Protein AF-A0A7S3BHH6-F1 (afdb_monomer)

Radius of gyration: 18.52 Å; Cα contacts (8 Å, |Δi|>4): 241; chains: 1; bounding box: 37×43×49 Å

Solvent-accessible surface area (backbone atoms only — not comparable to full-atom values): 11808 Å² total; per-residue (Å²): 112,75,68,62,52,54,53,49,50,49,47,53,52,52,48,51,52,51,34,73,73,39,96,52,38,70,60,52,42,51,52,53,48,53,50,52,50,53,51,54,49,56,56,36,61,74,67,67,61,82,84,62,60,74,76,51,51,58,54,54,59,48,28,53,54,44,21,52,50,15,60,70,41,70,72,22,36,71,66,75,42,58,40,71,59,13,49,52,46,24,49,50,29,52,51,50,45,52,50,44,48,74,76,67,36,75,87,41,73,66,48,48,50,50,46,49,43,33,50,37,52,19,52,46,27,43,56,25,10,47,59,50,57,31,60,74,68,74,38,67,68,55,41,52,53,50,51,59,50,44,55,51,50,49,27,49,39,33,31,50,41,8,51,50,30,45,71,55,75,82,62,90,46,69,68,56,39,51,50,33,33,48,51,7,50,43,28,34,51,37,15,53,36,40,36,50,19,31,56,38,38,76,74,40,60,54,87,34,69,68,32,47,52,31,23,51,51,38,20,46,49,48,60,60,70,84,77,133

Foldseek 3Di:
DVVVVVVVVVLLVVLVVCLVPDPCNPVSVVVSLVVVLVVVVVVVVVVVVPDCNVVVSVLLSVLLVLLVQLLPDLQLSQAADAQVQLVVQLVVLVVVLVVLCVPPNPPDPLSVLSNLLSNLRSVLSNLNNLLNVVVVVVDPVSNVVSSVVCLPSNLVSLLSNLVSLLPRDDDPDVVSNLVSNVSSVLSNQLSVLSNQLNVCSVVDGCPDPSNNVSSNSNSCSSNDDDDD

Sequence (228 aa):
MLLAYWELLLACCTIFIVVVFSSRPRLVGGVLFAGCAILVHLILLQQKVVGSFGGHFLPGTLIVRVGRVVLQSEEGGLVHIPFAFAVVGATGFGLIIVGELVTAGISHFYNWVHLMMYSVGAALSLSMGMEDVTARTKSRVAAVRVRNLRAVCDPLLLAASGALQWTHVHDQLPMAVMMHTTLGKLLVTLAAVQLLSSLAHERSPANGGACTILRILHASCWVHVPTP

Structure (mmCIF, N/CA/C/O backbone):
data_AF-A0A7S3BHH6-F1
#
_entry.id   AF-A0A7S3BHH6-F1
#
loop_
_atom_site.group_PDB
_atom_site.id
_atom_site.type_symbol
_atom_site.label_atom_id
_atom_site.label_alt_id
_atom_site.label_comp_id
_atom_site.label_asym_id
_atom_site.label_entity_id
_atom_site.label_seq_id
_atom_site.pdbx_PDB_ins_code
_atom_site.Cartn_x
_atom_site.Cartn_y
_atom_site.Cartn_z
_atom_site.occupancy
_atom_site.B_iso_or_equiv
_atom_site.auth_seq_id
_atom_site.auth_comp_id
_atom_site.auth_asym_id
_atom_site.auth_atom_id
_atom_site.pdbx_PDB_model_num
ATOM 1 N N . MET A 1 1 ? 10.526 27.341 -14.265 1.00 42.16 1 MET A N 1
ATOM 2 C CA . MET A 1 1 ? 10.346 26.010 -13.642 1.00 42.16 1 MET A CA 1
ATOM 3 C C . MET A 1 1 ? 10.095 26.116 -12.141 1.00 42.16 1 MET A C 1
ATOM 5 O O . MET A 1 1 ? 8.992 25.790 -11.749 1.00 42.16 1 MET A O 1
ATOM 9 N N . LEU A 1 2 ? 11.016 26.655 -11.328 1.00 28.78 2 LEU A N 1
ATOM 10 C CA . LEU A 1 2 ? 10.858 26.827 -9.863 1.00 28.78 2 LEU A CA 1
ATOM 11 C C . LEU A 1 2 ? 9.542 27.493 -9.392 1.00 28.78 2 LEU A C 1
ATOM 13 O O . LEU A 1 2 ? 8.989 27.068 -8.386 1.00 28.78 2 LEU A O 1
ATOM 17 N N . LEU A 1 3 ? 9.004 28.472 -10.130 1.00 31.14 3 LEU A N 1
ATOM 18 C CA . LEU A 1 3 ? 7.721 29.121 -9.800 1.00 31.14 3 LEU A CA 1
ATOM 19 C C . LEU A 1 3 ? 6.503 28.177 -9.877 1.00 31.14 3 LEU A C 1
ATOM 21 O O . LEU A 1 3 ? 5.648 28.229 -9.003 1.00 31.14 3 LEU A O 1
ATOM 25 N N . ALA A 1 4 ? 6.458 27.261 -10.850 1.00 40.34 4 ALA A N 1
ATOM 26 C CA . ALA A 1 4 ? 5.336 26.327 -11.010 1.00 40.34 4 ALA A CA 1
ATOM 27 C C . ALA A 1 4 ? 5.281 25.272 -9.886 1.00 40.34 4 ALA A C 1
ATOM 29 O O . ALA A 1 4 ? 4.213 24.773 -9.541 1.00 40.34 4 ALA A O 1
ATOM 30 N N . TYR A 1 5 ? 6.431 24.952 -9.284 1.00 40.84 5 TYR A N 1
ATOM 31 C CA . TYR A 1 5 ? 6.524 23.988 -8.186 1.00 40.84 5 TYR A CA 1
ATOM 32 C C . TYR A 1 5 ? 6.046 24.570 -6.856 1.00 40.84 5 TYR A C 1
ATOM 34 O O . TYR A 1 5 ? 5.376 23.877 -6.094 1.00 40.84 5 TYR A O 1
ATOM 42 N N . TRP A 1 6 ? 6.326 25.851 -6.597 1.00 35.34 6 TRP A N 1
ATOM 43 C CA . TRP A 1 6 ? 5.801 26.542 -5.418 1.00 35.34 6 TRP A CA 1
ATOM 44 C C . TRP A 1 6 ? 4.288 26.712 -5.480 1.00 35.34 6 TRP A C 1
ATOM 46 O O . TRP A 1 6 ? 3.625 26.540 -4.463 1.00 35.34 6 TRP A O 1
ATOM 56 N N . GLU A 1 7 ? 3.734 26.967 -6.664 1.00 38.97 7 GLU A N 1
ATOM 57 C CA . GLU A 1 7 ? 2.287 27.041 -6.873 1.00 38.97 7 GLU A CA 1
ATOM 58 C C . GLU A 1 7 ? 1.604 25.679 -6.702 1.00 38.97 7 GLU A C 1
ATOM 60 O O . GLU A 1 7 ? 0.545 25.606 -6.081 1.00 38.97 7 GLU A O 1
ATOM 65 N N . LEU A 1 8 ? 2.228 24.588 -7.168 1.00 45.31 8 LEU A N 1
ATOM 66 C CA . LEU A 1 8 ? 1.715 23.231 -6.966 1.00 45.31 8 LEU A CA 1
ATOM 67 C C . LEU A 1 8 ? 1.781 22.812 -5.490 1.00 45.31 8 LEU A C 1
ATOM 69 O O . LEU A 1 8 ? 0.822 22.249 -4.971 1.00 45.31 8 LEU A O 1
ATOM 73 N N . LEU A 1 9 ? 2.876 23.132 -4.795 1.00 41.34 9 LEU A N 1
ATOM 74 C CA . LEU A 1 9 ? 3.027 22.868 -3.365 1.00 41.34 9 LEU A CA 1
ATOM 75 C C . LEU A 1 9 ? 2.031 23.694 -2.537 1.00 41.34 9 LEU A C 1
ATOM 77 O O . LEU A 1 9 ? 1.383 23.143 -1.649 1.00 41.34 9 LEU A O 1
ATOM 81 N N . LEU A 1 10 ? 1.850 24.985 -2.851 1.00 41.81 10 LEU A N 1
ATOM 82 C CA . LEU A 1 10 ? 0.815 25.816 -2.230 1.00 41.81 10 LEU A CA 1
ATOM 83 C C . LEU A 1 10 ? -0.573 25.240 -2.499 1.00 41.81 10 LEU A C 1
ATOM 85 O O . LEU A 1 10 ? -1.344 25.097 -1.559 1.00 41.81 10 LEU A O 1
ATOM 89 N N . ALA A 1 11 ? -0.875 24.846 -3.738 1.00 45.78 11 ALA A N 1
ATOM 90 C CA . ALA A 1 11 ? -2.148 24.229 -4.083 1.00 45.78 11 ALA A CA 1
ATOM 91 C C . ALA A 1 11 ? -2.373 22.932 -3.293 1.00 45.78 11 ALA A C 1
ATOM 93 O O . ALA A 1 11 ? -3.426 22.775 -2.685 1.00 45.78 11 ALA A O 1
ATOM 94 N N . CYS A 1 12 ? -1.386 22.037 -3.206 1.00 46.47 12 CYS A N 1
ATOM 95 C CA . CYS A 1 12 ? -1.472 20.809 -2.413 1.00 46.47 12 CYS A CA 1
ATOM 96 C C . CYS A 1 12 ? -1.672 21.091 -0.914 1.00 46.47 12 CYS A C 1
ATOM 98 O O . CYS A 1 12 ? -2.522 20.459 -0.288 1.00 46.47 12 CYS A O 1
ATOM 100 N N . CYS A 1 13 ? -0.960 22.068 -0.347 1.00 43.19 13 CYS A N 1
ATOM 101 C CA . CYS A 1 13 ? -1.116 22.489 1.048 1.00 43.19 13 CYS A CA 1
ATOM 102 C C . CYS A 1 13 ? -2.491 23.121 1.312 1.00 43.19 13 CYS A C 1
ATOM 104 O O . CYS A 1 13 ? -3.147 22.791 2.300 1.00 43.19 13 CYS A O 1
ATOM 106 N N . THR A 1 14 ? -2.975 23.982 0.416 1.00 42.28 14 THR A N 1
ATOM 107 C CA . THR A 1 14 ? -4.308 24.589 0.501 1.00 42.28 14 THR A CA 1
ATOM 108 C C . THR A 1 14 ? -5.397 23.531 0.353 1.00 42.28 14 THR A C 1
ATOM 110 O O . THR A 1 14 ? -6.362 23.548 1.109 1.00 42.28 14 THR A O 1
ATOM 113 N N . ILE A 1 15 ? -5.225 22.559 -0.545 1.00 50.16 15 ILE A N 1
ATOM 114 C CA . ILE A 1 15 ? -6.149 21.434 -0.726 1.00 50.16 15 ILE A CA 1
ATOM 115 C C . ILE A 1 15 ? -6.180 20.547 0.511 1.00 50.16 15 ILE A C 1
ATOM 117 O O . ILE A 1 15 ? -7.259 20.183 0.970 1.00 50.16 15 ILE A O 1
ATOM 121 N N . PHE A 1 16 ? -5.019 20.240 1.084 1.00 46.31 16 PHE A N 1
ATOM 122 C CA . PHE A 1 16 ? -4.905 19.471 2.315 1.00 46.31 16 PHE A CA 1
ATOM 123 C C . PHE A 1 16 ? -5.633 20.164 3.475 1.00 46.31 16 PHE A C 1
ATOM 125 O O . PHE A 1 16 ? -6.494 19.553 4.103 1.00 46.31 16 PHE A O 1
ATOM 132 N N . ILE A 1 17 ? -5.387 21.460 3.696 1.00 44.16 17 ILE A N 1
ATOM 133 C CA . ILE A 1 17 ? -6.073 22.265 4.720 1.00 44.16 17 ILE A CA 1
ATOM 134 C C . ILE A 1 17 ? -7.588 22.288 4.458 1.00 44.16 17 ILE A C 1
ATOM 136 O O . ILE A 1 17 ? -8.389 21.988 5.340 1.00 44.16 17 ILE A O 1
ATOM 140 N N . VAL A 1 18 ? -8.010 22.573 3.229 1.00 46.97 18 VAL A N 1
ATOM 141 C CA . VAL A 1 18 ? -9.428 22.695 2.872 1.00 46.97 18 VAL A CA 1
ATOM 142 C C . VAL A 1 18 ? -10.164 21.348 2.959 1.00 46.97 18 VAL A C 1
ATOM 144 O O . VAL A 1 18 ? -11.320 21.315 3.371 1.00 46.97 18 VAL A O 1
ATOM 147 N N . VAL A 1 19 ? -9.519 20.218 2.657 1.00 49.28 19 VAL A N 1
ATOM 148 C CA . VAL A 1 19 ? -10.102 18.871 2.821 1.00 49.28 19 VAL A CA 1
ATOM 149 C C . VAL A 1 19 ? -10.176 18.458 4.292 1.00 49.28 19 VAL A C 1
ATOM 151 O O . VAL A 1 19 ? -11.176 17.862 4.694 1.00 49.28 19 VAL A O 1
ATOM 154 N N . VAL A 1 20 ? -9.158 18.787 5.091 1.00 45.12 20 VAL A N 1
ATOM 155 C CA . VAL A 1 20 ? -9.093 18.460 6.525 1.00 45.12 20 VAL A CA 1
ATOM 156 C C . VAL A 1 20 ? -10.104 19.274 7.339 1.00 45.12 20 VAL A C 1
ATOM 158 O O . VAL A 1 20 ? -10.729 18.724 8.242 1.00 45.12 20 VAL A O 1
ATOM 161 N N . PHE A 1 21 ? -10.324 20.548 6.997 1.00 46.44 21 PHE A N 1
ATOM 162 C CA . PHE A 1 21 ? -11.202 21.454 7.754 1.00 46.44 21 PHE A CA 1
ATOM 163 C C . PHE A 1 21 ? -12.598 21.664 7.135 1.00 46.44 21 PHE A C 1
ATOM 165 O O . PHE A 1 21 ? -13.411 22.410 7.680 1.00 46.44 21 PHE A O 1
ATOM 172 N N . SER A 1 22 ? -12.924 21.011 6.015 1.00 45.34 22 SER A N 1
ATOM 173 C CA . SER A 1 22 ? -14.253 21.119 5.395 1.00 45.34 22 SER A CA 1
ATOM 174 C C . SER A 1 22 ? -15.314 20.297 6.131 1.00 45.34 22 SER A C 1
ATOM 176 O O . SER A 1 22 ? -15.135 19.112 6.406 1.00 45.34 22 SER A O 1
ATOM 178 N N . SER A 1 23 ? -16.492 20.895 6.327 1.00 41.59 23 SER A N 1
ATOM 179 C CA . SER A 1 23 ? -17.715 20.220 6.791 1.00 41.59 23 SER A CA 1
ATOM 180 C C . SER A 1 23 ? -18.342 19.289 5.739 1.00 41.59 23 SER A C 1
ATOM 182 O O . SER A 1 23 ? -19.206 18.4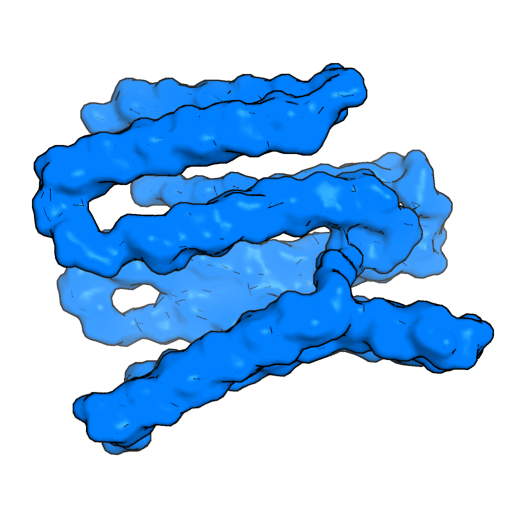71 6.056 1.00 41.59 23 SER A O 1
ATOM 184 N N . ARG A 1 24 ? -17.897 19.372 4.474 1.00 44.50 24 ARG A N 1
ATOM 185 C CA . ARG A 1 24 ? -18.305 18.503 3.353 1.00 44.50 24 ARG A CA 1
ATOM 186 C C . ARG A 1 24 ? -17.078 17.930 2.627 1.00 44.50 24 ARG A C 1
ATOM 188 O O . ARG A 1 24 ? -16.915 18.123 1.417 1.00 44.50 24 ARG A O 1
ATOM 195 N N . PRO A 1 25 ? -16.248 17.138 3.326 1.00 44.88 25 PRO A N 1
ATOM 196 C CA . PRO A 1 25 ? -14.924 16.729 2.850 1.00 44.88 25 PRO A CA 1
ATOM 197 C C . PRO A 1 25 ? -14.973 15.840 1.597 1.00 44.88 25 PRO A C 1
ATOM 199 O O . PRO A 1 25 ? -14.003 15.753 0.854 1.00 44.88 25 PRO A O 1
ATOM 202 N N . ARG A 1 26 ? -16.111 15.181 1.324 1.00 46.16 26 ARG A N 1
ATOM 203 C CA . ARG A 1 26 ? -16.307 14.352 0.118 1.00 46.16 26 ARG A CA 1
ATOM 204 C C . ARG A 1 26 ? -16.434 15.186 -1.161 1.00 46.16 26 ARG A C 1
ATOM 206 O O . ARG A 1 26 ? -15.892 14.800 -2.188 1.00 46.16 26 ARG A O 1
ATOM 213 N N . LEU A 1 27 ? -17.153 16.305 -1.090 1.00 42.22 27 LEU A N 1
ATOM 214 C CA . LEU A 1 27 ? -17.458 17.147 -2.248 1.00 42.22 27 LEU A CA 1
ATOM 215 C C . LEU A 1 27 ? -16.271 18.060 -2.564 1.00 42.22 27 LEU A C 1
ATOM 217 O O . LEU A 1 27 ? -15.834 18.151 -3.702 1.00 42.22 27 LEU A O 1
ATOM 221 N N . VAL A 1 28 ? -15.682 18.633 -1.516 1.00 44.91 28 VAL A N 1
ATOM 222 C CA . VAL A 1 28 ? -14.481 19.468 -1.595 1.00 44.91 28 VAL A CA 1
ATOM 223 C C . VAL A 1 28 ? -13.261 18.662 -2.045 1.00 44.91 28 VAL A C 1
ATOM 225 O O . VAL A 1 28 ? -12.562 19.079 -2.964 1.00 44.91 28 VAL A O 1
ATOM 228 N N . GLY A 1 29 ? -13.061 17.462 -1.487 1.00 45.06 29 GLY A N 1
ATOM 229 C CA . GLY A 1 29 ? -12.018 16.545 -1.945 1.00 45.06 29 GLY A CA 1
ATOM 230 C C . GLY A 1 29 ? -12.188 16.152 -3.410 1.00 45.06 29 GLY A C 1
ATOM 231 O O . GLY A 1 29 ? -11.205 16.150 -4.133 1.00 45.06 29 GLY A O 1
ATOM 232 N N . GLY A 1 30 ? -13.420 15.896 -3.871 1.00 40.81 30 GLY A N 1
ATOM 233 C CA . GLY A 1 30 ? -13.712 15.563 -5.271 1.00 40.81 30 GLY A CA 1
ATOM 234 C C . GLY A 1 30 ? -13.498 16.716 -6.262 1.00 40.81 30 GLY A C 1
ATOM 235 O O . GLY A 1 30 ? -13.012 16.487 -7.366 1.00 40.81 30 GLY A O 1
ATOM 236 N N . VAL A 1 31 ? -13.815 17.954 -5.873 1.00 45.97 31 VAL A N 1
ATOM 237 C CA . VAL A 1 31 ? -13.6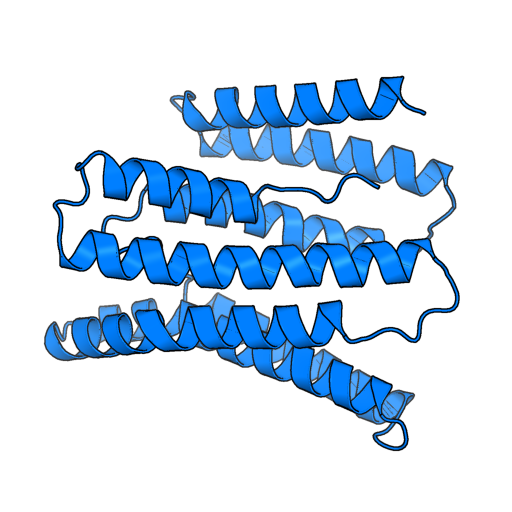32 19.146 -6.722 1.00 45.97 31 VAL A CA 1
ATOM 238 C C . VAL A 1 31 ? -12.154 19.514 -6.854 1.00 45.97 31 VAL A C 1
ATOM 240 O O . VAL A 1 31 ? -11.671 19.742 -7.960 1.00 45.97 31 VAL A O 1
ATOM 243 N N . LEU A 1 32 ? -11.416 19.513 -5.743 1.00 47.78 32 LEU A N 1
ATOM 244 C CA . LEU A 1 32 ? -9.977 19.793 -5.745 1.00 47.78 32 LEU A CA 1
ATOM 245 C C . LEU A 1 32 ? -9.194 18.698 -6.480 1.00 47.78 32 LEU A C 1
ATOM 247 O O . LEU A 1 32 ? -8.257 18.978 -7.221 1.00 47.78 32 LEU A O 1
ATOM 251 N N . PHE A 1 33 ? -9.658 17.458 -6.351 1.00 49.84 33 PHE A N 1
ATOM 252 C CA . PHE A 1 33 ? -9.195 16.303 -7.103 1.00 49.84 33 PHE A CA 1
ATOM 253 C C . PHE A 1 33 ? -9.368 16.453 -8.625 1.00 49.84 33 PHE A C 1
ATOM 255 O O . PHE A 1 33 ? -8.411 16.250 -9.374 1.00 49.84 33 PHE A O 1
ATOM 262 N N . ALA A 1 34 ? -10.559 16.846 -9.089 1.00 44.62 34 ALA A N 1
ATOM 263 C CA . ALA A 1 34 ? -10.802 17.096 -10.508 1.00 44.62 34 ALA A CA 1
ATOM 264 C C . ALA A 1 34 ? -9.938 18.259 -11.028 1.00 44.62 34 ALA A C 1
ATOM 266 O O . ALA A 1 34 ? -9.355 18.159 -12.106 1.00 44.62 34 ALA A O 1
ATOM 267 N N . GLY A 1 35 ? -9.788 19.324 -10.233 1.00 47.44 35 GLY A N 1
ATOM 268 C CA . GLY A 1 35 ? -8.958 20.481 -10.571 1.00 47.44 35 GLY A CA 1
ATOM 269 C C . GLY A 1 35 ? -7.472 20.145 -10.732 1.00 47.44 35 GLY A C 1
ATOM 270 O O . GLY A 1 35 ? -6.882 20.469 -11.761 1.00 47.44 35 GLY A O 1
ATOM 271 N N . CYS A 1 36 ? -6.868 19.447 -9.763 1.00 51.28 36 CYS A N 1
ATOM 272 C CA . CYS A 1 36 ? -5.457 19.047 -9.838 1.00 51.28 36 CYS A CA 1
ATOM 273 C C . CYS A 1 36 ? -5.179 18.112 -11.012 1.00 51.28 36 CYS A C 1
ATOM 275 O O . CYS A 1 36 ? -4.162 18.247 -11.683 1.00 51.28 36 CYS A O 1
ATOM 277 N N . ALA A 1 37 ? -6.083 17.183 -11.295 1.00 45.88 37 ALA A N 1
ATOM 278 C CA . ALA A 1 37 ? -5.907 16.275 -12.4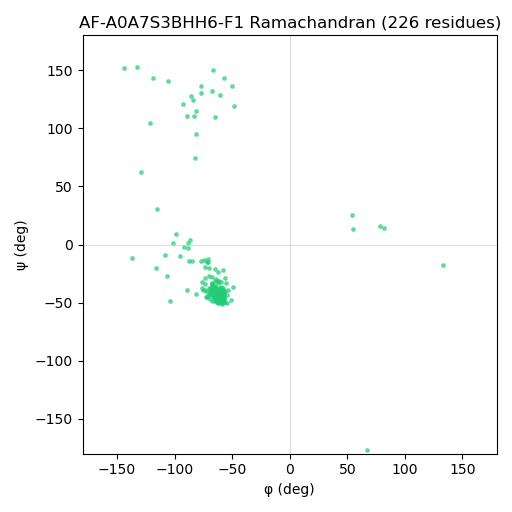12 1.00 45.88 37 ALA A CA 1
ATOM 279 C C . ALA A 1 37 ? -5.999 16.960 -13.768 1.00 45.88 37 ALA A C 1
ATOM 281 O O . ALA A 1 37 ? -5.195 16.668 -14.645 1.00 45.88 37 ALA A O 1
ATOM 282 N N . ILE A 1 38 ? -6.924 17.905 -13.932 1.00 49.78 38 ILE A N 1
ATOM 283 C CA . ILE A 1 38 ? -6.982 18.732 -15.138 1.00 49.78 38 ILE A CA 1
ATOM 284 C C . ILE A 1 38 ? -5.674 19.522 -15.285 1.00 49.78 38 ILE A C 1
ATOM 286 O O . ILE A 1 38 ? -5.095 19.543 -16.367 1.00 49.78 38 ILE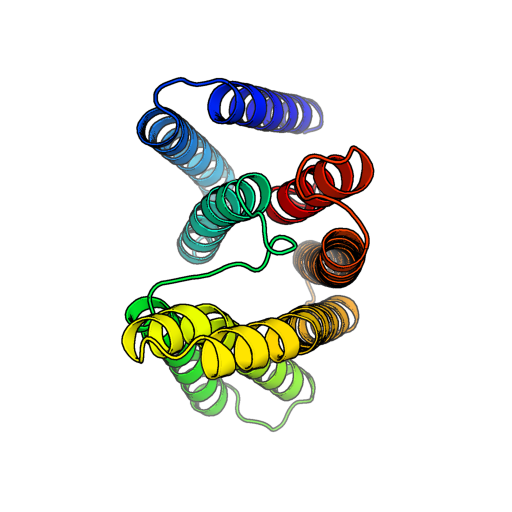 A O 1
ATOM 290 N N . LEU A 1 39 ? -5.148 20.095 -14.199 1.00 50.31 39 LEU A N 1
ATOM 291 C CA . LEU A 1 39 ? -3.904 20.868 -14.228 1.00 50.31 39 LEU A CA 1
ATOM 292 C C . LEU A 1 39 ? -2.681 20.018 -14.623 1.00 50.31 39 LEU A C 1
ATOM 294 O O . LEU A 1 39 ? -1.929 20.399 -15.517 1.00 50.31 39 LEU A O 1
ATOM 298 N N . VAL A 1 40 ? -2.500 18.842 -14.013 1.00 50.84 40 VAL A N 1
ATOM 299 C CA . VAL A 1 40 ? -1.388 17.932 -14.348 1.00 50.84 40 VAL A CA 1
ATOM 300 C C . VAL A 1 40 ? -1.557 17.362 -15.767 1.00 50.84 40 VAL A C 1
ATOM 302 O O . VAL A 1 40 ? -0.565 17.197 -16.475 1.00 50.84 40 VAL A O 1
ATOM 305 N N . HIS A 1 41 ? -2.795 17.132 -16.229 1.00 46.53 41 HIS A N 1
ATOM 306 C CA . HIS A 1 41 ? -3.081 16.715 -17.610 1.00 46.53 41 HIS A CA 1
ATOM 307 C C . HIS A 1 41 ? -2.617 17.761 -18.619 1.00 46.53 41 HIS A C 1
ATOM 309 O O . HIS A 1 41 ? -1.965 17.430 -19.607 1.00 46.53 41 HIS A O 1
ATOM 315 N N . LEU A 1 42 ? -2.908 19.031 -18.339 1.00 50.59 42 LEU A N 1
ATOM 316 C CA . LEU A 1 42 ? -2.517 20.152 -19.187 1.00 50.59 42 LEU A CA 1
ATOM 317 C C . LEU A 1 42 ? -0.990 20.331 -19.232 1.00 50.59 42 LEU A C 1
ATOM 319 O O . LEU A 1 42 ? -0.441 20.555 -20.309 1.00 50.59 42 LEU A O 1
ATOM 323 N N . ILE A 1 43 ? -0.295 20.153 -18.102 1.00 54.47 43 ILE A N 1
ATOM 324 C CA . ILE A 1 43 ? 1.177 20.225 -18.029 1.00 54.47 43 ILE A CA 1
ATOM 325 C C . ILE A 1 43 ? 1.834 19.074 -18.810 1.00 54.47 43 ILE A C 1
ATOM 327 O O . ILE A 1 43 ? 2.794 19.292 -19.550 1.00 54.47 43 ILE A O 1
ATOM 331 N N . LEU A 1 44 ? 1.316 17.848 -18.699 1.00 47.19 44 LEU A N 1
ATOM 332 C CA . LEU A 1 44 ? 1.898 16.677 -19.369 1.00 47.19 44 LEU A CA 1
ATOM 333 C C . LEU A 1 44 ? 1.585 16.624 -20.872 1.00 47.19 44 LEU A C 1
ATOM 335 O O . LEU A 1 44 ? 2.441 16.206 -21.657 1.00 47.19 44 LEU A O 1
ATOM 339 N N . LEU A 1 45 ? 0.418 17.128 -21.294 1.00 52.28 45 LEU A N 1
ATOM 340 C CA . LEU A 1 45 ? 0.119 17.380 -22.707 1.00 52.28 45 LEU A CA 1
ATOM 341 C C . LEU A 1 45 ? 1.109 18.381 -23.320 1.00 52.28 45 LEU A C 1
ATOM 343 O O . LEU A 1 45 ? 1.592 18.154 -24.430 1.00 52.28 45 LEU A O 1
ATOM 347 N N . GLN A 1 46 ? 1.474 19.443 -22.590 1.00 52.62 46 GLN A N 1
ATOM 348 C CA . GLN A 1 46 ? 2.506 20.389 -23.033 1.00 52.62 46 GLN A CA 1
ATOM 349 C C . GLN A 1 46 ? 3.897 19.745 -23.155 1.00 52.62 46 GLN A C 1
ATOM 351 O O . GLN A 1 46 ? 4.679 20.152 -24.012 1.00 52.62 46 GLN A O 1
ATOM 356 N N . GLN A 1 47 ? 4.200 18.717 -22.358 1.00 53.69 47 GLN A N 1
ATOM 357 C CA . GLN A 1 47 ? 5.481 17.999 -22.400 1.00 53.69 47 GLN A CA 1
ATOM 358 C C . GLN A 1 47 ? 5.532 16.847 -23.424 1.00 53.69 47 GLN A C 1
ATOM 360 O O . GLN A 1 47 ? 6.548 16.160 -23.504 1.00 53.69 47 GLN A O 1
ATOM 365 N N . LYS A 1 48 ? 4.477 16.631 -24.230 1.00 51.62 48 LYS A N 1
ATOM 366 C CA . LYS A 1 48 ? 4.366 15.523 -25.209 1.00 51.62 48 LYS A CA 1
ATOM 367 C C . LYS A 1 48 ? 4.580 14.124 -24.607 1.00 51.62 48 LYS A C 1
ATOM 369 O O . LYS A 1 48 ? 4.917 13.185 -25.326 1.00 51.62 48 LYS A O 1
ATOM 374 N N . VAL A 1 49 ? 4.335 13.953 -23.308 1.00 49.44 49 VAL A N 1
ATOM 375 C CA . VAL A 1 49 ? 4.338 12.637 -22.654 1.00 49.44 49 VAL A CA 1
ATOM 376 C C . VAL A 1 49 ? 2.973 11.989 -22.908 1.00 49.44 49 VAL A C 1
ATOM 378 O O . VAL A 1 49 ? 2.079 11.989 -22.064 1.00 49.44 49 VAL A O 1
ATOM 381 N N . VAL A 1 50 ? 2.763 11.517 -24.138 1.00 39.25 50 VAL A N 1
ATOM 382 C CA . VAL A 1 50 ? 1.504 10.896 -24.567 1.00 39.25 50 VAL A CA 1
ATOM 383 C C . VAL A 1 50 ? 1.515 9.427 -24.138 1.00 39.25 50 VAL A C 1
ATOM 385 O O . VAL A 1 50 ? 2.284 8.638 -24.672 1.00 39.25 50 VAL A O 1
ATOM 388 N N . GLY A 1 51 ? 0.668 9.060 -23.170 1.00 42.53 51 GLY A N 1
ATOM 389 C CA . GLY A 1 51 ? 0.390 7.653 -22.833 1.00 42.53 51 GLY A CA 1
ATOM 390 C C . GLY A 1 51 ? 0.418 7.273 -21.347 1.00 42.53 51 GLY A C 1
ATOM 391 O O . GLY A 1 51 ? -0.172 6.261 -20.989 1.00 42.53 51 GLY A O 1
ATOM 392 N N . SER A 1 52 ? 1.017 8.072 -20.457 1.00 39.97 52 SER A N 1
ATOM 393 C CA . SER A 1 52 ? 1.171 7.701 -19.031 1.00 39.97 52 SER A CA 1
ATOM 394 C C . SER A 1 52 ? 0.081 8.247 -18.092 1.00 39.97 52 SER A C 1
ATOM 396 O O . SER A 1 52 ? -0.017 7.837 -16.937 1.00 39.97 52 SER A O 1
ATOM 398 N N . PHE A 1 53 ? -0.777 9.156 -18.572 1.00 35.00 53 PHE A N 1
ATOM 399 C CA . PHE A 1 53 ? -1.603 10.008 -17.708 1.00 35.00 53 PHE A CA 1
ATOM 400 C C . PHE A 1 53 ? -2.719 9.283 -16.935 1.00 35.00 53 PHE A C 1
ATOM 402 O O . PHE A 1 53 ? -2.879 9.476 -15.727 1.00 35.00 53 PHE A O 1
ATOM 409 N N . GLY A 1 54 ? -3.489 8.423 -17.611 1.00 28.25 54 GLY A N 1
ATOM 410 C CA . GLY A 1 54 ? -4.588 7.684 -16.973 1.00 28.25 54 GLY A CA 1
ATOM 411 C C . GLY A 1 54 ? -4.103 6.767 -15.844 1.00 28.25 54 GLY A C 1
ATOM 412 O O . GLY A 1 54 ? -4.786 6.615 -14.830 1.00 28.25 54 GLY A O 1
ATOM 413 N N . GLY A 1 55 ? -2.880 6.244 -15.981 1.00 31.75 55 GLY A N 1
ATOM 414 C CA . GLY A 1 55 ? -2.225 5.406 -14.981 1.00 31.75 55 GLY A CA 1
ATOM 415 C C . GLY A 1 55 ? -1.755 6.157 -13.735 1.00 31.75 55 GLY A C 1
ATOM 416 O O . GLY A 1 55 ? -1.455 5.511 -12.741 1.00 31.75 55 GLY A O 1
ATOM 417 N N . HIS A 1 56 ? -1.688 7.493 -13.749 1.00 35.62 56 HIS A N 1
ATOM 418 C CA . HIS A 1 56 ? -1.221 8.309 -12.612 1.00 35.62 56 HIS A CA 1
ATOM 419 C C . HIS A 1 56 ? -2.369 9.041 -11.903 1.00 35.62 56 HIS A C 1
ATOM 421 O O . HIS A 1 56 ? -2.312 9.272 -10.693 1.00 35.62 56 HIS A O 1
ATOM 427 N N . PHE A 1 57 ? -3.455 9.326 -12.628 1.00 32.03 57 PHE A N 1
ATOM 428 C CA . PHE A 1 57 ? -4.681 9.889 -12.066 1.00 32.03 57 PHE A CA 1
ATOM 429 C C . PHE A 1 57 ? -5.334 8.930 -11.063 1.00 32.03 57 PHE A C 1
ATOM 431 O O . PHE A 1 57 ? -5.605 9.334 -9.934 1.00 32.03 57 PHE A O 1
ATOM 438 N N . LEU A 1 58 ? -5.521 7.654 -11.433 1.00 35.94 58 LEU A N 1
ATOM 439 C CA . LEU A 1 58 ? -6.187 6.653 -10.588 1.00 35.94 58 LEU A CA 1
ATOM 440 C C . LEU A 1 58 ? -5.486 6.443 -9.222 1.00 35.94 58 LEU A C 1
ATOM 442 O O . LEU A 1 58 ? -6.170 6.490 -8.193 1.00 35.94 58 LEU A O 1
ATOM 446 N N . PRO A 1 59 ? -4.146 6.289 -9.170 1.00 40.03 59 PRO A N 1
ATOM 447 C CA . PRO A 1 59 ? -3.402 6.208 -7.915 1.00 40.03 59 PRO A CA 1
ATOM 448 C C . PRO A 1 59 ? -3.536 7.465 -7.054 1.00 40.03 59 PRO A C 1
ATOM 450 O O . PRO A 1 59 ? -3.777 7.340 -5.859 1.00 40.03 59 PRO A O 1
ATOM 453 N N . GLY A 1 60 ? -3.479 8.667 -7.643 1.00 34.28 60 GLY A N 1
ATOM 454 C CA . GLY A 1 60 ? -3.634 9.928 -6.905 1.00 34.28 60 GLY A CA 1
ATOM 455 C C . GLY A 1 60 ? -4.992 10.062 -6.199 1.00 34.28 60 GLY A C 1
ATOM 456 O O . GLY A 1 60 ? -5.058 10.509 -5.053 1.00 34.28 60 GLY A O 1
ATOM 457 N N . THR A 1 61 ? -6.083 9.605 -6.834 1.00 33.44 61 THR A N 1
ATOM 458 C CA . THR A 1 61 ? -7.427 9.584 -6.210 1.00 33.44 61 THR A CA 1
ATOM 459 C C . THR A 1 61 ? -7.478 8.654 -4.997 1.00 33.44 61 THR A C 1
ATOM 461 O O . THR A 1 61 ? -8.098 8.962 -3.972 1.00 33.44 61 THR A O 1
ATOM 464 N N . LEU A 1 62 ? -6.830 7.495 -5.138 1.00 47.09 62 LEU A N 1
ATOM 465 C CA . LEU A 1 62 ? -6.837 6.437 -4.143 1.00 47.09 62 LEU A CA 1
ATOM 466 C C . LEU A 1 62 ? -5.998 6.883 -2.950 1.00 47.09 62 LEU A C 1
ATOM 468 O O . LEU A 1 62 ? -6.484 6.846 -1.828 1.00 47.09 62 LEU A O 1
ATOM 472 N N . ILE A 1 63 ? -4.826 7.454 -3.206 1.00 52.66 63 ILE A N 1
ATOM 473 C CA . ILE A 1 63 ? -3.910 8.043 -2.230 1.00 52.66 63 ILE A CA 1
ATOM 474 C C . ILE A 1 63 ? -4.599 9.057 -1.296 1.00 52.66 63 ILE A C 1
ATOM 476 O O . ILE A 1 63 ? -4.468 8.959 -0.076 1.00 52.66 63 ILE A O 1
ATOM 480 N N . VAL A 1 64 ? -5.386 10.002 -1.826 1.00 48.00 64 VAL A N 1
ATOM 481 C CA . VAL A 1 64 ? -6.065 11.021 -0.998 1.00 48.00 64 VAL A CA 1
ATOM 482 C C . VAL A 1 64 ? -7.184 10.408 -0.151 1.00 48.00 64 VAL A C 1
ATOM 484 O O . VAL A 1 64 ? -7.361 10.765 1.019 1.00 48.00 64 VAL A O 1
ATOM 487 N N . ARG A 1 65 ? -7.940 9.449 -0.706 1.00 58.53 65 ARG A N 1
ATOM 488 C CA . ARG A 1 65 ? -8.940 8.693 0.070 1.00 58.53 65 ARG A CA 1
ATOM 489 C C . ARG A 1 65 ? -8.286 7.873 1.173 1.00 58.53 65 ARG A C 1
ATOM 491 O O . ARG A 1 65 ? -8.813 7.835 2.282 1.00 58.53 65 ARG A O 1
ATOM 498 N N . VAL A 1 66 ? -7.145 7.266 0.878 1.00 62.38 66 VAL A N 1
ATOM 499 C CA . VAL A 1 66 ? -6.371 6.475 1.826 1.00 62.38 66 VAL A CA 1
ATOM 500 C C . VAL A 1 66 ? -5.841 7.356 2.958 1.00 62.38 66 VAL A C 1
ATOM 502 O O . VAL A 1 66 ? -6.067 7.027 4.118 1.00 62.38 66 VAL A O 1
ATOM 505 N N . GLY A 1 67 ? -5.275 8.529 2.658 1.00 59.72 67 GLY A N 1
ATOM 506 C CA . GLY A 1 67 ? -4.836 9.485 3.681 1.00 59.72 67 GLY A CA 1
ATOM 507 C C . GLY A 1 67 ? -5.960 9.887 4.643 1.00 59.72 67 GLY A C 1
ATOM 508 O O . GLY A 1 67 ? -5.765 9.923 5.856 1.00 59.72 67 GLY A O 1
ATOM 509 N N . ARG A 1 68 ? -7.183 10.092 4.139 1.00 66.25 68 ARG A N 1
ATOM 510 C CA . ARG A 1 68 ? -8.349 10.335 5.001 1.00 66.25 68 ARG A CA 1
ATOM 511 C C . ARG A 1 68 ? -8.713 9.124 5.865 1.00 66.25 68 ARG A C 1
ATOM 513 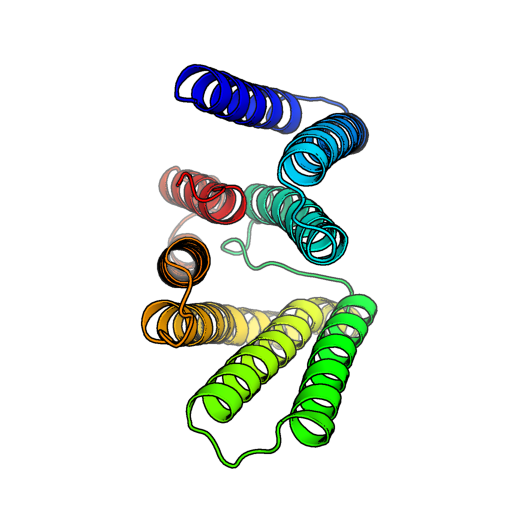O O . ARG A 1 68 ? -9.008 9.307 7.043 1.00 66.25 68 ARG A O 1
ATOM 520 N N . VAL A 1 69 ? -8.731 7.917 5.297 1.00 70.69 69 VAL A N 1
ATOM 521 C CA . VAL A 1 69 ? -9.015 6.680 6.051 1.00 70.69 69 VAL A CA 1
ATOM 522 C C . VAL A 1 69 ? -8.013 6.512 7.193 1.00 70.69 69 VAL A C 1
ATOM 524 O O . VAL A 1 69 ? -8.412 6.229 8.319 1.00 70.69 69 VAL A O 1
ATOM 527 N N . VAL A 1 70 ? -6.734 6.780 6.931 1.00 74.88 70 VAL A N 1
ATOM 528 C CA . VAL A 1 70 ? -5.657 6.748 7.927 1.00 74.88 70 VAL A CA 1
ATOM 529 C C . VAL A 1 70 ? -5.895 7.759 9.053 1.00 74.88 70 VAL A C 1
ATOM 531 O O . VAL A 1 70 ? -5.816 7.393 10.224 1.00 74.88 70 VAL A O 1
ATOM 534 N N . LEU A 1 71 ? -6.238 9.012 8.724 1.00 75.56 71 LEU A N 1
ATOM 535 C CA . LEU A 1 71 ? -6.502 10.062 9.723 1.00 75.56 71 LEU A CA 1
ATOM 536 C C . LEU A 1 71 ? -7.686 9.733 10.639 1.00 75.56 71 LEU A C 1
ATOM 538 O O . LEU A 1 71 ? -7.687 10.123 11.804 1.00 75.56 71 LEU A O 1
ATOM 542 N N . GLN A 1 72 ? -8.691 9.031 10.114 1.00 76.88 72 GLN A N 1
ATOM 543 C CA . GLN A 1 72 ? -9.904 8.658 10.848 1.00 76.88 72 GLN A CA 1
ATOM 544 C C . GLN A 1 72 ? -9.799 7.283 11.524 1.00 76.88 72 GLN A C 1
ATOM 546 O O . GLN A 1 72 ? -10.733 6.867 12.202 1.00 76.88 72 GLN A O 1
ATOM 551 N N . SER A 1 73 ? -8.683 6.572 11.346 1.00 73.56 73 SER A N 1
ATOM 552 C CA . SER A 1 73 ? -8.505 5.230 11.889 1.00 73.56 73 SER A CA 1
ATOM 553 C C . SER A 1 73 ? -8.206 5.272 13.387 1.00 73.56 73 SER A C 1
ATOM 555 O O . SER A 1 73 ? -7.296 5.964 13.852 1.00 73.56 73 SER A O 1
ATOM 557 N N . GLU A 1 74 ? -8.941 4.471 14.152 1.00 76.00 74 GLU A N 1
ATOM 558 C CA . GLU A 1 74 ? -8.622 4.159 15.550 1.00 76.00 74 GLU A CA 1
ATOM 559 C C . GLU A 1 74 ? -7.689 2.941 15.666 1.00 76.00 74 GLU A C 1
ATOM 561 O O . GLU A 1 74 ? -7.227 2.599 16.753 1.00 76.00 74 GLU A O 1
ATOM 566 N N . GLU A 1 75 ? -7.347 2.315 14.538 1.00 71.75 75 GLU A N 1
ATOM 567 C CA . GLU A 1 75 ? -6.743 0.984 14.472 1.00 71.75 75 GLU A CA 1
ATOM 568 C C . GLU A 1 75 ? -5.312 0.971 13.909 1.00 71.75 75 GLU A C 1
ATOM 570 O O . GLU A 1 75 ? -4.886 -0.007 13.303 1.00 71.75 75 GLU A O 1
ATOM 575 N N . GLY A 1 76 ? -4.545 2.046 14.109 1.00 70.62 76 GLY A N 1
ATOM 576 C CA . GLY A 1 76 ? -3.154 2.129 13.639 1.00 70.62 76 GLY A CA 1
ATOM 577 C C . GLY A 1 76 ? -3.015 2.521 12.167 1.00 70.62 76 GLY A C 1
ATOM 578 O O . GLY A 1 76 ? -1.946 2.372 11.581 1.00 70.62 76 GLY A O 1
ATOM 579 N N . GLY A 1 77 ? -4.090 3.028 11.552 1.00 75.44 77 GLY A N 1
ATOM 580 C CA . GLY A 1 77 ? -4.042 3.547 10.187 1.00 75.44 77 GLY A CA 1
ATOM 581 C C . GLY A 1 77 ? -4.050 2.472 9.102 1.00 75.44 77 GLY A C 1
ATOM 582 O O . GLY A 1 77 ? -3.719 2.788 7.965 1.00 75.44 77 GLY A O 1
ATOM 583 N N . LEU A 1 78 ? -4.422 1.224 9.410 1.00 84.50 78 LEU A N 1
ATOM 584 C CA . LEU A 1 78 ? -4.571 0.192 8.383 1.00 84.50 78 LEU A CA 1
ATOM 585 C C . LEU A 1 78 ? -5.644 0.595 7.364 1.00 84.50 78 LEU A C 1
ATOM 587 O O . LEU A 1 78 ? -6.768 0.976 7.703 1.00 84.50 78 LEU A O 1
ATOM 591 N N . VAL A 1 79 ? -5.273 0.521 6.090 1.00 82.88 79 VAL A N 1
ATOM 592 C CA . VAL A 1 79 ? -6.130 0.929 4.979 1.00 82.88 79 VAL A CA 1
ATOM 593 C C . VAL A 1 79 ? -7.096 -0.200 4.665 1.00 82.88 79 VAL A C 1
ATOM 595 O O . VAL A 1 79 ? -6.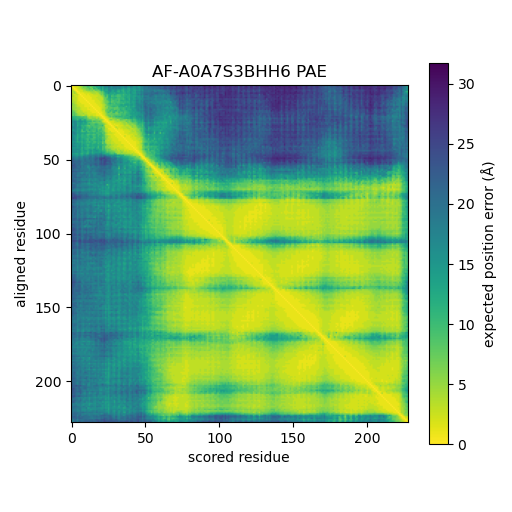671 -1.267 4.242 1.00 82.88 79 VAL A O 1
ATOM 598 N N . HIS A 1 80 ? -8.391 0.008 4.853 1.00 83.38 80 HIS A N 1
ATOM 599 C CA . HIS A 1 80 ? -9.404 -0.992 4.526 1.00 83.38 80 HIS A CA 1
ATOM 600 C C . HIS A 1 80 ? -10.157 -0.599 3.257 1.00 83.38 80 HIS A C 1
ATOM 602 O O . HIS A 1 80 ? -10.482 0.573 3.044 1.00 83.38 80 HIS A O 1
ATOM 608 N N . ILE A 1 81 ? -10.456 -1.589 2.417 1.00 79.06 81 ILE A N 1
ATOM 609 C CA . ILE A 1 81 ? -11.292 -1.419 1.227 1.00 79.06 81 ILE A CA 1
ATOM 610 C C . ILE A 1 81 ? -12.346 -2.530 1.160 1.00 79.06 81 ILE A C 1
ATOM 612 O O . ILE A 1 81 ? -12.113 -3.631 1.658 1.00 79.06 81 ILE A O 1
ATOM 616 N N . PRO A 1 82 ? -13.505 -2.282 0.525 1.00 80.56 82 PRO A N 1
ATOM 617 C CA . PRO A 1 82 ? -14.447 -3.340 0.181 1.00 80.56 82 PRO A CA 1
ATOM 618 C C . PRO A 1 82 ? -13.756 -4.501 -0.541 1.00 80.56 82 PRO A C 1
ATOM 620 O O . PRO A 1 82 ? -12.978 -4.273 -1.472 1.00 80.56 82 PRO A O 1
ATOM 623 N N . PHE A 1 83 ? -14.088 -5.743 -0.177 1.00 85.19 83 PHE A N 1
ATOM 624 C CA . PHE A 1 83 ? -13.424 -6.927 -0.731 1.00 85.19 83 PHE A CA 1
ATOM 625 C C . PHE A 1 83 ? -13.565 -7.018 -2.258 1.00 85.19 83 PHE A C 1
ATOM 627 O O . PHE A 1 83 ? -12.644 -7.440 -2.949 1.00 85.19 83 PHE A O 1
ATOM 634 N N . ALA A 1 84 ? -14.681 -6.538 -2.814 1.00 74.94 84 ALA A N 1
ATOM 635 C CA . ALA A 1 84 ? -14.864 -6.463 -4.262 1.00 74.94 84 ALA A CA 1
ATOM 636 C C . ALA A 1 84 ? -13.786 -5.598 -4.948 1.00 74.94 84 ALA A C 1
ATOM 638 O O . ALA A 1 84 ? -13.274 -5.979 -5.996 1.00 74.94 84 ALA A O 1
ATOM 639 N N . PHE A 1 85 ? -13.394 -4.468 -4.348 1.00 76.19 85 PHE A N 1
ATOM 640 C CA . PHE A 1 85 ? -12.325 -3.624 -4.891 1.00 76.19 85 PHE A CA 1
ATOM 641 C C . PHE A 1 85 ? -10.942 -4.241 -4.692 1.00 76.19 85 PHE A C 1
ATOM 643 O O . PHE A 1 85 ? -10.102 -4.113 -5.578 1.00 76.19 85 PHE A O 1
ATOM 650 N N . ALA A 1 86 ? -10.724 -4.952 -3.583 1.00 75.88 86 ALA A N 1
ATOM 651 C CA . ALA A 1 86 ? -9.509 -5.736 -3.373 1.00 75.88 86 ALA A CA 1
ATOM 652 C C . ALA A 1 86 ? -9.314 -6.791 -4.471 1.00 75.88 86 ALA A C 1
ATOM 654 O O . ALA A 1 86 ? -8.229 -6.891 -5.041 1.00 75.88 86 ALA A O 1
ATOM 655 N N . VAL A 1 87 ? -10.381 -7.522 -4.815 1.00 75.19 87 VAL A N 1
ATOM 656 C CA . VAL A 1 87 ? -10.372 -8.504 -5.907 1.00 75.19 87 VAL A CA 1
ATOM 657 C C . VAL A 1 87 ? -10.096 -7.827 -7.245 1.00 75.19 87 VAL A C 1
ATOM 659 O O . VAL A 1 87 ? -9.211 -8.276 -7.959 1.00 75.19 87 VAL A O 1
ATOM 662 N N . VAL A 1 88 ? -10.776 -6.720 -7.568 1.00 71.31 88 VAL A N 1
ATOM 663 C CA . VAL A 1 88 ? -10.523 -5.976 -8.818 1.00 71.31 88 VAL A CA 1
ATOM 664 C C . VAL A 1 88 ? -9.066 -5.512 -8.910 1.00 71.31 88 VAL A C 1
ATOM 666 O O . VAL A 1 88 ? -8.447 -5.682 -9.958 1.00 71.31 88 VAL A O 1
ATOM 669 N N . GLY A 1 89 ? -8.499 -4.974 -7.825 1.00 71.19 89 GLY A N 1
ATOM 670 C CA . GLY A 1 89 ? -7.091 -4.574 -7.771 1.00 71.19 89 GLY A CA 1
ATOM 671 C C . GLY A 1 89 ? -6.146 -5.754 -8.002 1.00 71.19 89 GLY A C 1
ATOM 672 O O . GLY A 1 89 ? -5.279 -5.690 -8.873 1.00 71.19 89 GLY A O 1
ATOM 673 N N . ALA A 1 90 ? -6.361 -6.863 -7.292 1.00 75.75 90 ALA A N 1
ATOM 674 C CA . ALA A 1 90 ? -5.570 -8.082 -7.443 1.00 75.75 90 ALA A CA 1
ATOM 675 C C . ALA A 1 90 ? -5.676 -8.687 -8.853 1.00 75.75 90 ALA A C 1
ATOM 677 O O . ALA A 1 90 ? -4.665 -9.084 -9.428 1.00 75.75 90 ALA A O 1
ATOM 678 N N . THR A 1 91 ? -6.874 -8.707 -9.444 1.00 68.38 91 THR A N 1
ATOM 679 C CA . THR A 1 91 ? -7.086 -9.127 -10.834 1.00 68.38 91 THR A CA 1
ATOM 680 C C . THR A 1 91 ? -6.367 -8.198 -11.805 1.00 68.38 91 THR A C 1
ATOM 682 O O . THR A 1 91 ? -5.731 -8.688 -12.731 1.00 68.38 91 THR A O 1
ATOM 685 N N . GLY A 1 92 ? -6.404 -6.881 -11.585 1.00 69.00 92 GLY A N 1
ATOM 686 C CA . GLY A 1 92 ? -5.657 -5.910 -12.386 1.00 69.00 92 GLY A CA 1
ATOM 687 C C . GLY A 1 92 ? -4.157 -6.205 -12.399 1.00 69.00 92 GLY A C 1
ATOM 688 O O . GLY A 1 92 ? -3.569 -6.329 -13.470 1.00 69.00 92 GLY A O 1
ATOM 689 N N . PHE A 1 93 ? -3.552 -6.417 -11.226 1.00 74.88 93 PHE A N 1
ATOM 690 C CA . PHE A 1 93 ? -2.149 -6.836 -11.126 1.00 74.88 93 PHE A CA 1
ATOM 691 C C . PHE A 1 93 ? -1.885 -8.190 -11.798 1.00 74.88 93 PHE A C 1
ATOM 693 O O . PHE A 1 93 ? -0.883 -8.338 -12.492 1.00 74.88 93 PHE A O 1
ATOM 700 N N . GLY A 1 94 ? -2.793 -9.160 -11.654 1.00 71.50 94 GLY A N 1
ATOM 701 C CA . GLY A 1 94 ? -2.697 -10.453 -12.336 1.00 71.50 94 GLY A CA 1
ATOM 702 C C . GLY A 1 94 ? -2.720 -10.331 -13.864 1.00 71.50 94 GLY A C 1
ATOM 703 O O . GLY A 1 94 ? -1.930 -10.979 -14.544 1.00 71.50 94 GLY A O 1
ATOM 704 N N . LEU A 1 95 ? -3.574 -9.463 -14.413 1.00 65.38 95 LEU A N 1
ATOM 705 C CA . LEU A 1 95 ? -3.621 -9.187 -15.851 1.00 65.38 95 LEU A CA 1
ATOM 706 C C . LEU A 1 95 ? -2.340 -8.506 -16.345 1.00 65.38 95 LEU A C 1
ATOM 708 O O . LEU A 1 95 ? -1.865 -8.847 -17.424 1.00 65.38 95 LEU A O 1
ATOM 712 N N . ILE A 1 96 ? -1.759 -7.596 -15.555 1.00 71.56 96 ILE A N 1
ATOM 713 C CA . ILE A 1 96 ? -0.464 -6.975 -15.873 1.00 71.56 96 ILE A CA 1
ATOM 714 C C . ILE A 1 96 ? 0.645 -8.034 -15.882 1.00 71.56 96 ILE A C 1
ATOM 716 O O . ILE A 1 96 ? 1.405 -8.092 -16.841 1.00 71.56 96 ILE A O 1
ATOM 720 N N . ILE A 1 97 ? 0.688 -8.923 -14.881 1.00 77.38 97 ILE A N 1
ATOM 721 C CA . ILE A 1 97 ? 1.631 -10.054 -14.831 1.00 77.38 97 ILE A CA 1
ATOM 722 C C . ILE A 1 97 ? 1.525 -10.909 -16.096 1.00 77.38 97 ILE A C 1
ATOM 724 O O . ILE A 1 97 ? 2.534 -11.181 -16.739 1.00 77.38 97 ILE A O 1
ATOM 728 N N . VAL A 1 98 ? 0.311 -11.313 -16.483 1.00 76.12 98 VAL A N 1
ATOM 729 C CA . VAL A 1 98 ? 0.093 -12.104 -17.704 1.00 76.12 98 VAL A CA 1
ATOM 730 C C . VAL A 1 98 ? 0.528 -11.323 -18.944 1.00 76.12 98 VAL A C 1
ATOM 732 O O . VAL A 1 98 ? 1.206 -11.881 -19.803 1.00 76.12 98 VAL A O 1
ATOM 735 N N . GLY A 1 99 ? 0.187 -10.035 -19.032 1.00 72.88 99 GLY A N 1
ATOM 736 C CA . GLY A 1 99 ? 0.601 -9.171 -20.136 1.00 72.88 99 GLY A CA 1
ATOM 737 C C . GLY A 1 99 ? 2.122 -9.078 -20.270 1.00 72.88 99 GLY A C 1
ATOM 738 O O . GLY A 1 99 ? 2.652 -9.233 -21.370 1.00 72.88 99 GLY A O 1
ATOM 739 N N . GLU A 1 100 ? 2.834 -8.896 -19.160 1.00 74.62 100 GLU A N 1
ATOM 740 C CA . GLU A 1 100 ? 4.297 -8.816 -19.132 1.00 74.62 100 GLU A CA 1
ATOM 741 C C . GLU A 1 100 ? 4.946 -10.157 -19.496 1.00 74.62 100 GLU A C 1
ATOM 743 O O . GLU A 1 100 ? 5.872 -10.207 -20.305 1.00 74.62 100 GLU A O 1
ATOM 748 N N . LEU A 1 101 ? 4.404 -11.270 -18.990 1.00 78.19 101 LEU A N 1
ATOM 749 C CA . LEU A 1 101 ? 4.861 -12.614 -19.350 1.00 78.19 101 LEU A CA 1
ATOM 750 C C . LEU A 1 101 ? 4.703 -12.906 -20.846 1.00 78.19 101 LEU A C 1
ATOM 752 O O . LEU A 1 101 ? 5.584 -13.526 -21.436 1.00 78.19 101 LEU A O 1
ATOM 756 N N . VAL A 1 102 ? 3.603 -12.464 -21.459 1.00 79.62 102 VAL A N 1
ATOM 757 C CA . VAL A 1 102 ? 3.326 -12.692 -22.887 1.00 79.62 102 VAL A CA 1
ATOM 758 C C . VAL A 1 102 ? 4.179 -11.796 -23.784 1.00 79.62 102 VAL A C 1
ATOM 760 O O . VAL A 1 102 ? 4.629 -12.241 -24.837 1.00 79.62 102 VAL A O 1
ATOM 763 N N . THR A 1 103 ? 4.389 -10.538 -23.395 1.00 76.19 103 THR A N 1
ATOM 764 C CA . THR A 1 103 ? 5.067 -9.541 -24.240 1.00 76.19 103 THR A CA 1
ATOM 765 C C . THR A 1 103 ? 6.581 -9.516 -24.064 1.00 76.19 103 THR A C 1
ATOM 767 O O . THR A 1 103 ? 7.301 -9.366 -25.049 1.00 76.19 103 THR A O 1
ATOM 770 N N . ALA A 1 104 ? 7.068 -9.665 -22.832 1.00 74.25 104 ALA A N 1
ATOM 771 C CA . ALA A 1 104 ? 8.478 -9.510 -22.485 1.00 74.25 104 ALA A CA 1
ATOM 772 C C . ALA A 1 104 ? 9.129 -10.807 -21.970 1.00 74.25 104 ALA A C 1
ATOM 774 O O . ALA A 1 104 ? 10.354 -10.929 -22.007 1.00 74.25 104 ALA A O 1
ATOM 775 N N . GLY A 1 105 ? 8.339 -11.781 -21.501 1.00 76.81 105 GLY A N 1
ATOM 776 C CA . GLY A 1 105 ? 8.839 -13.042 -20.942 1.00 76.81 105 GLY A CA 1
ATOM 777 C C . GLY A 1 105 ? 9.611 -12.881 -19.622 1.00 76.81 105 GLY A C 1
ATOM 778 O O . GLY A 1 105 ? 9.740 -11.790 -19.073 1.00 76.81 105 GLY A O 1
ATOM 779 N N . ILE A 1 106 ? 10.158 -13.982 -19.093 1.00 74.25 106 ILE A N 1
ATOM 780 C CA . ILE A 1 106 ? 10.927 -14.012 -17.823 1.00 74.25 106 ILE A CA 1
ATOM 781 C C . ILE A 1 106 ? 12.451 -13.997 -18.015 1.00 74.25 106 ILE A C 1
ATOM 783 O O . ILE A 1 106 ? 13.202 -14.233 -17.070 1.00 74.25 106 ILE A O 1
ATOM 787 N N . SER A 1 107 ? 12.925 -13.769 -19.239 1.00 74.06 107 SER A N 1
ATOM 788 C CA . SER A 1 107 ? 14.336 -13.929 -19.613 1.00 74.06 107 SER A CA 1
ATOM 789 C C . SER A 1 107 ? 15.264 -12.868 -19.023 1.00 74.06 107 SER A C 1
ATOM 791 O O . SER A 1 107 ? 16.478 -13.067 -19.010 1.00 74.06 107 SER A O 1
ATOM 793 N N . HIS A 1 108 ? 14.721 -11.759 -18.517 1.00 77.00 108 HIS A N 1
ATOM 794 C CA . HIS A 1 108 ? 15.507 -10.664 -17.966 1.00 77.00 108 HIS A CA 1
ATOM 795 C C . HIS A 1 108 ? 15.203 -10.408 -16.491 1.00 77.00 108 HIS A C 1
ATOM 797 O O . HIS A 1 108 ? 14.055 -10.457 -16.050 1.00 77.00 108 HIS A O 1
ATOM 803 N N . PHE A 1 109 ? 16.253 -10.063 -15.739 1.00 81.31 109 PHE A N 1
ATOM 804 C CA . PHE A 1 109 ? 16.163 -9.727 -14.317 1.00 81.31 109 PHE A CA 1
ATOM 805 C C . PHE A 1 109 ? 15.131 -8.624 -14.037 1.00 81.31 109 PHE A C 1
ATOM 807 O O . PHE A 1 109 ? 14.383 -8.716 -13.068 1.00 81.31 109 PHE A O 1
ATOM 814 N N . TYR A 1 110 ? 15.044 -7.606 -14.901 1.00 79.12 110 TYR A N 1
ATOM 815 C CA . TYR A 1 110 ? 14.106 -6.501 -14.706 1.00 79.12 110 TYR A CA 1
ATOM 816 C C . TYR A 1 110 ? 12.638 -6.935 -14.837 1.00 79.12 110 TYR A C 1
ATOM 818 O O . TYR A 1 110 ? 11.833 -6.545 -13.995 1.00 79.12 110 TYR A O 1
ATOM 826 N N . ASN A 1 111 ? 12.309 -7.819 -15.786 1.00 80.56 111 ASN A N 1
ATOM 827 C CA . ASN A 1 111 ? 10.963 -8.394 -15.896 1.00 80.56 111 ASN A CA 1
ATOM 828 C C . ASN A 1 111 ? 10.606 -9.159 -14.618 1.00 80.56 111 ASN A C 1
ATOM 830 O O . ASN A 1 111 ? 9.521 -9.000 -14.072 1.00 80.56 111 ASN A O 1
ATOM 834 N N . TRP A 1 112 ? 11.549 -9.937 -14.079 1.00 85.88 112 TRP A N 1
ATOM 835 C CA . TRP A 1 112 ? 11.362 -10.621 -12.798 1.00 85.88 112 TRP A CA 1
ATOM 836 C C . TRP A 1 112 ? 11.037 -9.655 -11.657 1.00 85.88 112 TRP A C 1
ATOM 838 O O . TRP A 1 112 ? 10.137 -9.918 -10.861 1.00 85.88 112 TRP A O 1
ATOM 848 N N . VAL A 1 113 ? 11.732 -8.520 -11.589 1.00 86.31 113 VAL A N 1
ATOM 849 C CA . VAL A 1 113 ? 11.476 -7.497 -10.570 1.00 86.31 113 VAL A CA 1
ATOM 850 C C . VAL A 1 113 ? 10.090 -6.863 -10.737 1.00 86.31 113 VAL A C 1
ATOM 852 O O . VAL A 1 113 ? 9.379 -6.739 -9.739 1.00 86.31 113 VAL A O 1
ATOM 855 N N . HIS A 1 114 ? 9.655 -6.537 -11.958 1.00 81.38 114 HIS A N 1
ATOM 856 C CA . HIS A 1 114 ? 8.293 -6.048 -12.204 1.00 81.38 114 HIS A CA 1
ATOM 857 C C . HIS A 1 114 ? 7.229 -7.069 -11.778 1.00 81.38 114 HIS A C 1
ATOM 859 O O . HIS A 1 114 ? 6.292 -6.725 -11.056 1.00 81.38 114 HIS A O 1
ATOM 865 N N . LEU A 1 115 ? 7.410 -8.348 -12.124 1.00 85.50 115 LEU A N 1
ATOM 866 C CA . LEU A 1 115 ? 6.504 -9.422 -11.704 1.00 85.50 115 LEU A CA 1
ATOM 867 C C . LEU A 1 115 ? 6.397 -9.521 -10.177 1.00 85.50 115 LEU A C 1
ATOM 869 O O . LEU A 1 115 ? 5.300 -9.715 -9.642 1.00 85.50 115 LEU A O 1
ATOM 873 N N . MET A 1 116 ? 7.511 -9.348 -9.459 1.00 89.31 116 MET A N 1
ATOM 874 C CA . MET A 1 116 ? 7.504 -9.292 -7.996 1.00 89.31 116 MET A CA 1
ATOM 875 C C . MET A 1 116 ? 6.767 -8.056 -7.473 1.00 89.31 116 MET A C 1
ATOM 877 O O . MET A 1 116 ? 5.935 -8.199 -6.579 1.00 89.31 116 MET A O 1
ATOM 881 N N . MET A 1 117 ? 6.988 -6.869 -8.051 1.00 84.38 117 MET A N 1
ATOM 882 C CA . MET A 1 117 ? 6.251 -5.651 -7.679 1.00 84.38 117 MET A CA 1
ATOM 883 C C . MET A 1 117 ? 4.736 -5.836 -7.840 1.00 84.38 117 MET A C 1
ATOM 885 O O . MET A 1 117 ? 3.973 -5.515 -6.929 1.00 84.38 117 MET A O 1
ATOM 889 N N . TYR A 1 118 ? 4.287 -6.407 -8.960 1.00 82.75 118 TYR A N 1
ATOM 890 C CA . TYR A 1 118 ? 2.864 -6.654 -9.207 1.00 82.75 118 TYR A CA 1
ATOM 891 C C . TYR A 1 118 ? 2.284 -7.722 -8.280 1.00 82.75 118 TYR A C 1
ATOM 893 O O . TYR A 1 118 ? 1.164 -7.571 -7.795 1.00 82.75 118 TYR A O 1
ATOM 901 N N . SER A 1 119 ? 3.053 -8.767 -7.972 1.00 89.62 119 SER A N 1
ATOM 902 C CA . SER A 1 119 ? 2.643 -9.806 -7.018 1.00 89.62 119 SER A CA 1
ATOM 903 C C . SER A 1 119 ? 2.461 -9.232 -5.611 1.00 89.62 119 SER A C 1
ATOM 905 O O . SER A 1 119 ? 1.475 -9.528 -4.936 1.00 89.62 119 SER A O 1
ATOM 907 N N . VAL A 1 120 ? 3.374 -8.354 -5.191 1.00 89.50 120 VAL A N 1
ATOM 908 C CA . VAL A 1 120 ? 3.278 -7.621 -3.924 1.00 89.50 120 VAL A CA 1
ATOM 909 C C . VAL A 1 120 ? 2.062 -6.689 -3.924 1.00 89.50 120 VAL A C 1
ATOM 911 O O . VAL A 1 120 ? 1.303 -6.685 -2.956 1.00 89.50 120 VAL A O 1
ATOM 914 N N . GLY A 1 121 ? 1.816 -5.961 -5.017 1.00 80.88 121 GLY A N 1
ATOM 915 C CA . GLY A 1 121 ? 0.628 -5.116 -5.177 1.00 80.88 121 GLY A CA 1
ATOM 916 C C . GLY A 1 121 ? -0.691 -5.897 -5.107 1.00 80.88 121 GLY A C 1
ATOM 917 O O . GLY A 1 121 ? -1.643 -5.459 -4.450 1.00 80.88 121 GLY A O 1
ATOM 918 N N . ALA A 1 122 ? -0.745 -7.085 -5.715 1.00 80.44 122 ALA A N 1
ATOM 919 C CA . ALA A 1 122 ? -1.894 -7.984 -5.637 1.00 80.44 122 ALA A CA 1
ATOM 920 C C . ALA A 1 122 ? -2.125 -8.484 -4.203 1.00 80.44 122 ALA A C 1
ATOM 922 O O . ALA A 1 122 ? -3.246 -8.409 -3.696 1.00 80.44 122 ALA A O 1
ATOM 923 N N . ALA A 1 123 ? -1.064 -8.938 -3.528 1.00 92.12 123 ALA A N 1
ATOM 924 C CA . ALA A 1 123 ? -1.131 -9.397 -2.143 1.00 92.12 123 ALA A CA 1
ATOM 925 C C . ALA A 1 123 ? -1.589 -8.280 -1.194 1.00 92.12 123 ALA A C 1
ATOM 927 O O . ALA A 1 123 ? -2.464 -8.503 -0.356 1.00 92.12 123 ALA A O 1
ATOM 928 N N . LEU A 1 124 ? -1.061 -7.065 -1.368 1.00 87.94 124 LEU A N 1
ATOM 929 C CA . LEU A 1 124 ? -1.453 -5.900 -0.580 1.00 87.94 124 LEU A CA 1
ATOM 930 C C . LEU A 1 124 ? -2.928 -5.542 -0.812 1.00 87.94 124 LEU A C 1
ATOM 932 O O . LEU A 1 124 ? -3.656 -5.301 0.148 1.00 87.94 124 LEU A O 1
ATOM 936 N N . SER A 1 125 ? -3.395 -5.589 -2.065 1.00 83.69 125 SER A N 1
ATOM 937 C CA . SER A 1 125 ? -4.805 -5.346 -2.408 1.00 83.69 125 SER A CA 1
ATOM 938 C C . SER A 1 125 ? -5.732 -6.331 -1.696 1.00 83.69 125 SER A C 1
ATOM 940 O O . SER A 1 125 ? -6.706 -5.916 -1.069 1.00 83.69 125 SER A O 1
ATOM 942 N N . LEU A 1 126 ? -5.407 -7.629 -1.738 1.00 89.75 126 LEU A N 1
ATOM 943 C CA . LEU A 1 126 ? -6.171 -8.669 -1.045 1.00 89.75 126 LEU A CA 1
ATOM 944 C C . LEU A 1 126 ? -6.143 -8.476 0.473 1.00 89.75 126 LEU A C 1
ATOM 946 O O . LEU A 1 126 ? -7.192 -8.566 1.109 1.00 89.75 126 LEU A O 1
ATOM 950 N N . SER A 1 127 ? -4.976 -8.152 1.036 1.00 91.75 127 SER A N 1
ATOM 951 C CA . SER A 1 127 ? -4.813 -7.880 2.466 1.00 91.75 127 SER A CA 1
ATOM 952 C C . SER A 1 127 ? -5.738 -6.753 2.939 1.00 91.75 127 SER A C 1
ATOM 954 O O . SER A 1 127 ? -6.482 -6.925 3.906 1.00 91.75 127 SER A O 1
ATOM 956 N N . MET A 1 128 ? -5.805 -5.645 2.189 1.00 86.44 128 MET A N 1
ATOM 957 C CA . MET A 1 128 ? -6.699 -4.516 2.483 1.00 86.44 128 MET A CA 1
ATOM 958 C C . MET A 1 128 ? -8.194 -4.876 2.442 1.00 86.44 128 MET A C 1
ATOM 960 O O . MET A 1 128 ? -9.004 -4.196 3.074 1.00 86.44 128 MET A O 1
ATOM 964 N N . GLY A 1 129 ? -8.572 -5.938 1.721 1.00 86.94 129 GLY A N 1
ATOM 965 C CA . GLY A 1 129 ? -9.945 -6.445 1.647 1.00 86.94 129 GLY A CA 1
ATOM 966 C C . GLY A 1 129 ? -10.327 -7.449 2.739 1.00 86.94 129 GLY A C 1
ATOM 967 O O . GLY A 1 129 ? -11.514 -7.729 2.915 1.00 86.94 129 GLY A O 1
ATOM 968 N N . MET A 1 130 ? -9.358 -8.000 3.479 1.00 90.94 130 MET A N 1
ATOM 969 C CA . MET A 1 130 ? -9.616 -9.066 4.458 1.00 90.94 130 MET A CA 1
ATOM 970 C C . MET A 1 130 ? -10.499 -8.609 5.624 1.00 90.94 130 MET A C 1
ATOM 972 O O . MET A 1 130 ? -11.289 -9.400 6.144 1.00 90.94 130 MET A O 1
ATOM 976 N N . GLU A 1 131 ? -10.425 -7.336 6.014 1.00 85.88 131 GLU A N 1
ATOM 977 C CA . GLU A 1 131 ? -11.283 -6.788 7.071 1.00 85.88 131 GLU A CA 1
ATOM 978 C C . GLU A 1 131 ? -12.770 -6.829 6.695 1.00 85.88 131 GLU A C 1
ATOM 980 O O . GLU A 1 131 ? -13.576 -7.260 7.519 1.00 85.88 131 GLU A O 1
ATOM 985 N N . ASP A 1 132 ? -13.137 -6.513 5.446 1.00 86.31 132 ASP A N 1
ATOM 986 C CA . ASP A 1 132 ? -14.527 -6.599 4.964 1.00 86.31 132 ASP A CA 1
ATOM 987 C C . ASP A 1 132 ? -15.051 -8.046 5.005 1.00 86.31 132 ASP A C 1
ATOM 989 O O . ASP A 1 132 ? -16.184 -8.302 5.414 1.00 86.31 132 ASP A O 1
ATOM 993 N N . VAL A 1 133 ? -14.207 -9.026 4.661 1.00 87.75 133 VAL A N 1
ATOM 994 C CA . VAL A 1 133 ? -14.567 -10.450 4.762 1.00 87.75 133 VAL A CA 1
ATOM 995 C C . VAL A 1 133 ? -14.812 -10.840 6.218 1.00 87.75 133 VAL A C 1
ATOM 997 O O . VAL A 1 133 ? -15.843 -11.437 6.534 1.00 87.75 133 VAL A O 1
ATOM 1000 N N . THR A 1 134 ? -13.904 -10.480 7.129 1.00 88.06 134 THR A N 1
ATOM 1001 C CA . THR A 1 134 ? -14.063 -10.831 8.548 1.00 88.06 134 THR A CA 1
ATOM 1002 C C . THR A 1 134 ? -15.230 -10.113 9.216 1.00 88.06 134 THR A C 1
ATOM 1004 O O . THR A 1 134 ? -15.930 -10.736 10.016 1.00 88.06 134 THR A O 1
ATOM 1007 N N . ALA A 1 135 ? -15.526 -8.868 8.836 1.00 84.06 135 ALA A N 1
ATOM 1008 C CA . ALA A 1 135 ? -16.681 -8.126 9.332 1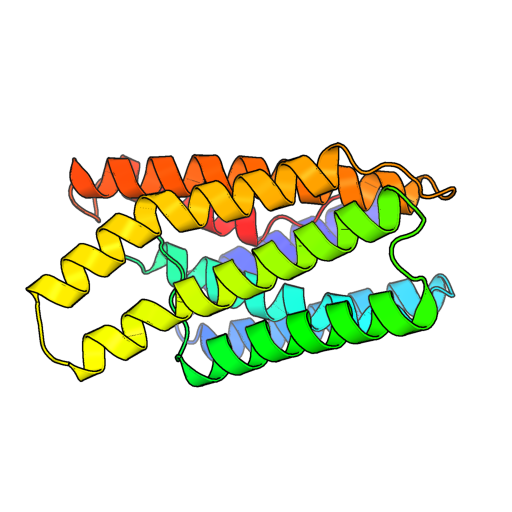.00 84.06 135 ALA A CA 1
ATOM 1009 C C . ALA A 1 135 ? -18.002 -8.866 9.047 1.00 84.06 135 ALA A C 1
ATOM 1011 O O . ALA A 1 135 ? -18.883 -8.928 9.907 1.00 84.06 135 ALA A O 1
ATOM 1012 N N . ARG A 1 136 ? -18.114 -9.527 7.886 1.00 86.81 136 ARG A N 1
ATOM 1013 C CA . ARG A 1 136 ? -19.295 -10.329 7.508 1.00 86.81 136 ARG A CA 1
ATOM 1014 C C . ARG A 1 136 ? -19.471 -11.586 8.360 1.00 86.81 136 ARG A C 1
ATOM 1016 O O . ARG A 1 136 ? -20.599 -12.027 8.559 1.00 86.81 136 ARG A O 1
ATOM 1023 N N . THR A 1 137 ? -18.385 -12.141 8.899 1.00 85.25 137 THR A N 1
ATOM 1024 C CA . THR A 1 137 ? -18.439 -13.336 9.762 1.00 85.25 137 THR A CA 1
ATOM 1025 C C . THR A 1 137 ? -18.964 -13.049 11.170 1.00 85.25 137 THR A C 1
ATOM 1027 O O . THR A 1 137 ? -19.263 -13.987 11.905 1.00 85.25 137 THR A O 1
ATOM 1030 N N . LYS A 1 138 ? -19.048 -11.769 11.574 1.00 84.56 138 LYS A N 1
ATOM 1031 C CA . LYS A 1 138 ? -19.387 -11.319 12.941 1.00 84.56 138 LYS A CA 1
ATOM 1032 C C . LYS A 1 138 ? -18.490 -11.903 14.050 1.00 84.56 138 LYS A C 1
ATOM 1034 O O . LYS A 1 138 ? -18.809 -11.779 15.231 1.00 84.56 138 LYS A O 1
ATOM 1039 N N . SER A 1 139 ? -17.356 -12.519 13.704 1.00 90.81 139 SER A N 1
ATOM 1040 C CA . SER A 1 139 ? -16.420 -13.101 14.667 1.00 90.81 139 SER A CA 1
ATOM 1041 C C . SER A 1 139 ? -15.382 -12.076 15.110 1.00 90.81 139 SER A C 1
ATOM 1043 O O . SER A 1 139 ? -14.469 -11.721 14.361 1.00 90.81 139 SER A O 1
ATOM 1045 N N . ARG A 1 140 ? -15.471 -11.644 16.374 1.00 87.75 140 ARG A N 1
ATOM 1046 C CA . ARG A 1 140 ? -14.485 -10.735 16.982 1.00 87.75 140 ARG A CA 1
ATOM 1047 C C . ARG A 1 140 ? -13.073 -11.330 16.982 1.00 87.75 140 ARG A C 1
ATOM 1049 O O . ARG A 1 140 ? -12.106 -10.611 16.765 1.00 87.75 140 ARG A O 1
ATOM 1056 N N . VAL A 1 141 ? -12.953 -12.643 17.188 1.00 91.88 141 VAL A N 1
ATOM 1057 C CA . VAL A 1 141 ? -11.656 -13.341 17.189 1.00 91.88 141 VAL A CA 1
ATOM 1058 C C . VAL A 1 141 ? -11.022 -13.317 15.798 1.00 91.88 141 VAL A C 1
ATOM 1060 O O . VAL A 1 141 ? -9.825 -13.063 15.680 1.00 91.88 141 VAL A O 1
ATOM 1063 N N . ALA A 1 142 ? -11.813 -13.545 14.744 1.00 90.00 142 ALA A N 1
ATOM 1064 C CA . ALA A 1 142 ? -11.316 -13.489 13.371 1.00 90.00 142 ALA A CA 1
ATOM 1065 C C . ALA A 1 142 ? -10.860 -12.072 12.995 1.00 90.00 142 ALA A C 1
ATOM 1067 O O . ALA A 1 142 ? -9.774 -11.920 12.440 1.00 90.00 142 ALA A O 1
ATOM 1068 N N . ALA A 1 143 ? -11.640 -11.049 13.364 1.00 88.00 143 ALA A N 1
ATOM 1069 C CA . ALA A 1 143 ? -11.299 -9.650 13.115 1.00 88.00 143 ALA A CA 1
ATOM 1070 C C . ALA A 1 143 ? -9.965 -9.251 13.774 1.00 88.00 143 ALA A C 1
ATOM 1072 O O . ALA A 1 143 ? -9.092 -8.702 13.109 1.00 88.00 143 ALA A O 1
ATOM 1073 N N . VAL A 1 144 ? -9.752 -9.610 15.049 1.00 89.56 144 VAL A N 1
ATOM 1074 C CA . VAL A 1 144 ? -8.486 -9.326 15.755 1.00 89.56 144 VAL A CA 1
ATOM 1075 C C . VAL A 1 144 ? -7.306 -10.062 15.116 1.00 89.56 144 VAL A C 1
ATOM 1077 O O . VAL A 1 144 ? -6.247 -9.472 14.923 1.00 89.56 144 VAL A O 1
ATOM 1080 N N . ARG A 1 145 ? -7.472 -11.341 14.749 1.00 91.25 145 ARG A N 1
ATOM 1081 C CA . ARG A 1 145 ? -6.402 -12.113 14.092 1.00 91.25 145 ARG A CA 1
ATOM 1082 C C . ARG A 1 145 ? -6.001 -11.507 12.752 1.00 91.25 145 ARG A C 1
ATOM 1084 O O . ARG A 1 145 ? -4.810 -11.387 12.485 1.00 91.25 145 ARG A O 1
ATOM 1091 N N . VAL A 1 146 ? -6.979 -11.122 11.932 1.00 92.50 146 VAL A N 1
ATOM 1092 C CA . VAL A 1 146 ? -6.714 -10.474 10.643 1.00 92.50 146 VAL A CA 1
ATOM 1093 C C . VAL A 1 146 ? -6.044 -9.126 10.848 1.00 92.50 146 VAL A C 1
ATOM 1095 O O . VAL A 1 146 ? -5.024 -8.875 10.218 1.00 92.50 146 VAL A O 1
ATOM 1098 N N . ARG A 1 147 ? -6.525 -8.301 11.779 1.00 89.06 147 ARG A N 1
ATOM 1099 C CA . ARG A 1 147 ? -5.893 -7.016 12.093 1.00 89.06 147 ARG A CA 1
ATOM 1100 C C . ARG A 1 147 ? -4.426 -7.174 12.510 1.00 89.06 147 ARG A C 1
ATOM 1102 O O . ARG A 1 147 ? -3.566 -6.488 11.967 1.00 89.06 147 ARG A O 1
ATOM 1109 N N . ASN A 1 148 ? -4.124 -8.112 13.409 1.00 90.75 148 ASN A N 1
ATOM 1110 C CA . ASN A 1 148 ? -2.749 -8.366 13.856 1.00 90.75 148 ASN A CA 1
ATOM 1111 C C . ASN A 1 148 ? -1.857 -8.880 12.721 1.00 90.75 148 ASN A C 1
ATOM 1113 O O . ASN A 1 148 ? -0.704 -8.474 12.608 1.00 90.75 148 ASN A O 1
ATOM 1117 N N . LEU A 1 149 ? -2.390 -9.752 11.859 1.00 92.44 149 LEU A N 1
ATOM 1118 C CA . LEU A 1 149 ? -1.673 -10.219 10.675 1.00 92.44 149 LEU A CA 1
ATOM 1119 C C . LEU A 1 149 ? -1.339 -9.042 9.748 1.00 92.44 149 LEU A C 1
ATOM 1121 O O . LEU A 1 149 ? -0.194 -8.883 9.335 1.00 92.44 149 LEU A O 1
ATOM 1125 N N . ARG A 1 150 ? -2.321 -8.181 9.472 1.00 93.31 150 ARG A N 1
ATOM 1126 C CA . ARG A 1 150 ? -2.169 -7.008 8.603 1.00 93.31 150 ARG A CA 1
ATOM 1127 C C . ARG A 1 150 ? -1.204 -5.962 9.153 1.00 93.31 150 ARG A C 1
ATOM 1129 O O . ARG A 1 150 ? -0.448 -5.385 8.378 1.00 93.31 150 ARG A O 1
ATOM 1136 N N . ALA A 1 151 ? -1.175 -5.763 10.471 1.00 90.75 151 ALA A N 1
ATOM 1137 C CA . ALA A 1 151 ? -0.226 -4.867 11.136 1.00 90.75 151 ALA A CA 1
ATOM 1138 C C . ALA A 1 151 ? 1.246 -5.233 10.865 1.00 90.75 151 ALA A C 1
ATOM 1140 O O . ALA A 1 151 ? 2.119 -4.374 10.967 1.00 90.75 151 ALA A O 1
ATOM 1141 N N . VAL A 1 152 ? 1.516 -6.485 10.482 1.00 91.62 152 VAL A N 1
ATOM 1142 C CA . VAL A 1 152 ? 2.849 -6.969 10.101 1.00 91.62 152 VAL A CA 1
ATOM 1143 C C . VAL A 1 152 ? 2.977 -7.112 8.583 1.00 91.62 152 VAL A C 1
ATOM 1145 O O . VAL A 1 152 ? 3.940 -6.623 7.994 1.00 91.62 152 VAL A O 1
ATOM 1148 N N . CYS A 1 153 ? 2.011 -7.759 7.930 1.00 93.62 153 CYS A N 1
ATOM 1149 C CA . CYS A 1 153 ? 2.076 -8.062 6.503 1.00 93.62 153 CYS A CA 1
ATOM 1150 C C . CYS A 1 153 ? 2.028 -6.811 5.621 1.00 93.62 153 CYS A C 1
ATOM 1152 O O . CYS A 1 153 ? 2.809 -6.731 4.676 1.00 93.62 153 CYS A O 1
ATOM 1154 N N . ASP A 1 154 ? 1.166 -5.835 5.915 1.00 92.69 154 ASP A N 1
ATOM 1155 C CA . ASP A 1 154 ? 1.012 -4.654 5.056 1.00 92.69 154 ASP A CA 1
ATOM 1156 C C . ASP A 1 154 ? 2.306 -3.811 5.029 1.00 92.69 154 ASP A C 1
ATOM 1158 O O . ASP A 1 154 ? 2.791 -3.529 3.930 1.00 92.69 154 ASP A O 1
ATOM 1162 N N . PRO A 1 155 ? 2.950 -3.484 6.175 1.00 92.25 155 PRO A N 1
ATOM 1163 C CA . PRO A 1 155 ? 4.269 -2.854 6.171 1.00 92.25 155 PRO A CA 1
ATOM 1164 C C . PRO A 1 155 ? 5.339 -3.663 5.436 1.00 92.25 155 PRO A C 1
ATOM 1166 O O . PRO A 1 155 ? 6.134 -3.083 4.704 1.00 92.25 155 PRO A O 1
ATOM 1169 N N . LEU A 1 156 ? 5.371 -4.991 5.591 1.00 94.19 156 LEU A N 1
ATOM 1170 C CA . LEU A 1 156 ? 6.360 -5.829 4.903 1.00 94.19 156 LEU A CA 1
ATOM 1171 C C . LEU A 1 156 ? 6.174 -5.808 3.385 1.00 94.19 156 LEU A C 1
ATOM 1173 O O . LEU A 1 156 ? 7.156 -5.702 2.655 1.00 94.19 156 LEU A O 1
ATOM 1177 N N . LEU A 1 157 ? 4.930 -5.868 2.907 1.00 92.56 157 LEU A N 1
ATOM 1178 C CA . LEU A 1 157 ? 4.610 -5.771 1.484 1.00 92.56 157 LEU A CA 1
ATOM 1179 C C . LEU A 1 157 ? 4.983 -4.389 0.932 1.00 92.56 157 LEU A C 1
ATOM 1181 O O . LEU A 1 157 ? 5.627 -4.297 -0.111 1.00 92.56 157 LEU A O 1
ATOM 1185 N N . LEU A 1 158 ? 4.664 -3.312 1.652 1.00 90.00 158 LEU A N 1
ATOM 1186 C CA . LEU A 1 158 ? 5.065 -1.955 1.271 1.00 90.00 158 LEU A CA 1
ATOM 1187 C C . LEU A 1 158 ? 6.590 -1.790 1.242 1.00 90.00 158 LEU A C 1
ATOM 1189 O O . LEU A 1 158 ? 7.126 -1.257 0.273 1.00 90.00 158 LEU A O 1
ATOM 1193 N N . ALA A 1 159 ? 7.299 -2.295 2.253 1.00 93.25 159 ALA A N 1
ATOM 1194 C CA . ALA A 1 159 ? 8.756 -2.250 2.312 1.00 93.25 159 ALA A CA 1
ATOM 1195 C C . ALA A 1 159 ? 9.394 -3.071 1.185 1.00 93.25 159 ALA A C 1
ATOM 1197 O O . ALA A 1 159 ? 10.346 -2.605 0.565 1.00 93.25 159 ALA A O 1
ATOM 1198 N N . ALA A 1 160 ? 8.854 -4.255 0.880 1.00 92.94 160 ALA A N 1
ATOM 1199 C CA . ALA A 1 160 ? 9.313 -5.087 -0.227 1.00 92.94 160 ALA A CA 1
ATOM 1200 C C . ALA A 1 160 ? 9.114 -4.378 -1.572 1.00 92.94 160 ALA A C 1
ATOM 1202 O O . ALA A 1 160 ? 10.063 -4.260 -2.343 1.00 92.94 160 ALA A O 1
ATOM 1203 N N . SER A 1 161 ? 7.919 -3.831 -1.829 1.00 88.69 161 SER A N 1
ATOM 1204 C CA . SER A 1 161 ? 7.658 -3.036 -3.036 1.00 88.69 161 SER A CA 1
ATOM 1205 C C . SER A 1 161 ? 8.593 -1.831 -3.123 1.00 88.69 161 SER A C 1
ATOM 1207 O O . SER A 1 161 ? 9.155 -1.561 -4.182 1.00 88.69 161 SER A O 1
ATOM 1209 N N . GLY A 1 162 ? 8.800 -1.129 -2.007 1.00 87.25 162 GLY A N 1
ATOM 1210 C CA . GLY A 1 162 ? 9.668 0.037 -1.944 1.00 87.25 162 GLY A CA 1
ATOM 1211 C C . GLY A 1 162 ? 11.139 -0.287 -2.195 1.00 87.25 162 GLY A C 1
ATOM 1212 O O . GLY A 1 162 ? 11.800 0.408 -2.963 1.00 87.25 162 GLY A O 1
ATOM 1213 N N . ALA A 1 163 ? 11.646 -1.374 -1.611 1.00 92.50 163 ALA A N 1
ATOM 1214 C CA . ALA A 1 163 ? 13.006 -1.854 -1.833 1.00 92.50 163 ALA A CA 1
ATOM 1215 C C . ALA A 1 163 ? 13.221 -2.289 -3.287 1.00 92.50 163 ALA A C 1
ATOM 1217 O O . ALA A 1 163 ? 14.239 -1.933 -3.885 1.00 92.50 163 ALA A O 1
ATOM 1218 N N . LEU A 1 164 ? 12.246 -2.995 -3.873 1.00 88.25 164 LEU A N 1
ATOM 1219 C CA . LEU A 1 164 ? 12.269 -3.338 -5.291 1.00 88.25 164 LEU A CA 1
ATOM 1220 C C . LEU A 1 164 ? 12.336 -2.056 -6.126 1.00 88.25 164 LEU A C 1
ATOM 1222 O O . LEU A 1 164 ? 13.253 -1.926 -6.918 1.00 88.25 164 LEU A O 1
ATOM 1226 N N . GLN A 1 165 ? 11.468 -1.063 -5.904 1.00 85.44 165 GLN A N 1
ATOM 1227 C CA . GLN A 1 165 ? 11.464 0.174 -6.705 1.00 85.44 165 GLN A CA 1
ATOM 1228 C C . GLN A 1 165 ? 12.728 1.013 -6.535 1.00 85.44 165 GLN A C 1
ATOM 1230 O O . GLN A 1 165 ? 13.215 1.602 -7.494 1.00 85.44 165 GLN A O 1
ATOM 1235 N N . TRP A 1 166 ? 13.281 1.059 -5.325 1.00 86.12 166 TRP A N 1
ATOM 1236 C CA . TRP A 1 166 ? 14.502 1.809 -5.064 1.00 86.12 166 TRP A CA 1
ATOM 1237 C C . TRP A 1 166 ? 15.716 1.165 -5.744 1.00 86.12 166 TRP A C 1
ATOM 1239 O O . TRP A 1 166 ? 16.539 1.857 -6.337 1.00 86.12 166 TRP A O 1
ATOM 1249 N N . THR A 1 167 ? 15.832 -0.159 -5.689 1.00 87.50 167 THR A N 1
ATOM 1250 C CA . THR A 1 167 ? 16.988 -0.871 -6.263 1.00 87.50 167 THR A CA 1
ATOM 1251 C C . THR A 1 167 ? 16.833 -1.171 -7.752 1.00 87.50 167 THR A C 1
ATOM 1253 O O . THR A 1 167 ? 17.813 -1.488 -8.427 1.00 87.50 167 THR A O 1
ATOM 1256 N N . HIS A 1 168 ? 15.620 -1.047 -8.285 1.00 83.50 168 HIS A N 1
ATOM 1257 C CA . HIS A 1 168 ? 15.314 -1.309 -9.678 1.00 83.50 168 HIS A CA 1
ATOM 1258 C C . HIS A 1 168 ? 15.679 -0.128 -10.574 1.00 83.50 168 HIS A C 1
ATOM 1260 O O . HIS A 1 168 ? 14.912 0.814 -10.762 1.00 83.50 168 HIS A O 1
ATOM 1266 N N . VAL A 1 169 ? 16.879 -0.210 -11.145 1.00 79.25 169 VAL A N 1
ATOM 1267 C CA . VAL A 1 169 ? 17.414 0.777 -12.081 1.00 79.25 169 VAL A CA 1
ATOM 1268 C C . VAL A 1 169 ? 17.742 0.073 -13.393 1.00 79.25 169 VAL A C 1
ATOM 1270 O O . VAL A 1 169 ? 18.736 -0.643 -13.492 1.00 79.25 169 VAL A O 1
ATOM 1273 N N . HIS A 1 170 ? 16.899 0.263 -14.404 1.00 79.19 170 HIS A N 1
ATOM 1274 C CA . HIS A 1 170 ? 17.183 -0.147 -15.789 1.00 79.19 170 HIS A CA 1
ATOM 1275 C C . HIS A 1 170 ? 16.787 0.914 -16.821 1.00 79.19 170 HIS A C 1
ATOM 1277 O O . HIS A 1 170 ? 17.200 0.823 -17.980 1.00 79.19 170 HIS A O 1
ATOM 1283 N N . ASP A 1 171 ? 16.035 1.936 -16.403 1.00 73.62 171 ASP A N 1
ATOM 1284 C CA . ASP A 1 171 ? 15.568 2.977 -17.302 1.00 73.62 171 ASP A CA 1
ATOM 1285 C C . ASP A 1 171 ? 16.734 3.831 -17.806 1.00 73.62 171 ASP A C 1
ATOM 1287 O O . ASP A 1 171 ? 17.554 4.335 -17.039 1.00 73.62 171 ASP A O 1
ATOM 1291 N N . GLN A 1 172 ? 16.766 4.057 -19.118 1.00 74.25 172 GLN A N 1
ATOM 1292 C CA . GLN A 1 172 ? 17.751 4.937 -19.758 1.00 74.25 172 GLN A CA 1
ATOM 1293 C C . GLN A 1 172 ? 17.465 6.423 -19.483 1.00 74.25 172 GLN A C 1
ATOM 1295 O O . GLN A 1 172 ? 18.335 7.276 -19.648 1.00 74.25 172 GLN A O 1
ATOM 1300 N N . LEU A 1 173 ? 16.230 6.749 -19.087 1.00 66.94 173 LEU A N 1
ATOM 1301 C CA . LEU A 1 173 ? 15.787 8.115 -18.834 1.00 66.94 173 LEU A CA 1
ATOM 1302 C C . LEU A 1 173 ? 15.971 8.465 -17.348 1.00 66.94 173 LEU A C 1
ATOM 1304 O O . LEU A 1 173 ? 15.308 7.856 -16.504 1.00 66.94 173 LEU A O 1
ATOM 1308 N N . PRO A 1 174 ? 16.765 9.500 -17.003 1.00 71.31 174 PRO A N 1
ATOM 1309 C CA . PRO A 1 174 ? 16.990 9.903 -15.610 1.00 71.31 174 PRO A CA 1
ATOM 1310 C C . PRO A 1 174 ? 15.702 10.208 -14.836 1.00 71.31 174 PRO A C 1
ATOM 1312 O O . PRO A 1 174 ? 15.609 9.925 -13.645 1.00 71.31 174 PRO A O 1
ATOM 1315 N N . MET A 1 175 ? 14.689 10.744 -15.526 1.00 67.31 175 MET A N 1
ATOM 1316 C CA . MET A 1 175 ? 13.375 11.031 -14.945 1.00 67.31 175 MET A CA 1
ATOM 1317 C C . MET A 1 175 ? 12.688 9.759 -14.422 1.00 67.31 175 MET A C 1
ATOM 1319 O O . MET A 1 175 ? 12.144 9.770 -13.322 1.00 67.31 175 MET A O 1
ATOM 1323 N N . ALA A 1 176 ? 12.742 8.654 -15.171 1.00 64.25 176 ALA A N 1
ATOM 1324 C CA . ALA A 1 176 ? 12.119 7.393 -14.770 1.00 64.25 176 ALA A CA 1
ATOM 1325 C C . ALA A 1 176 ? 12.848 6.765 -13.570 1.00 64.25 176 ALA A C 1
ATOM 1327 O O . ALA A 1 176 ? 12.208 6.396 -12.586 1.00 64.25 176 ALA A O 1
ATOM 1328 N N . VAL A 1 177 ? 14.187 6.784 -13.581 1.00 74.25 177 VAL A N 1
ATOM 1329 C CA . VAL A 1 177 ? 15.008 6.359 -12.433 1.00 74.25 177 VAL A CA 1
ATOM 1330 C C . VAL A 1 177 ? 14.674 7.178 -11.183 1.00 74.25 177 VAL A C 1
ATOM 1332 O O . VAL A 1 177 ? 14.494 6.629 -10.094 1.00 74.25 177 VAL A O 1
ATOM 1335 N N . MET A 1 178 ? 14.547 8.498 -11.317 1.00 72.56 178 MET A N 1
ATOM 1336 C CA . MET A 1 178 ? 14.175 9.379 -10.210 1.00 72.56 178 MET A CA 1
ATOM 1337 C C . MET A 1 178 ? 12.765 9.077 -9.679 1.00 72.56 178 MET A C 1
ATOM 1339 O O . MET A 1 178 ? 12.562 9.058 -8.464 1.00 72.56 178 MET A O 1
ATOM 1343 N N . MET A 1 179 ? 11.801 8.786 -10.556 1.00 68.06 179 MET A N 1
ATOM 1344 C CA . MET A 1 179 ? 10.449 8.398 -10.148 1.00 68.06 179 MET A CA 1
ATOM 1345 C C . MET A 1 179 ? 10.442 7.061 -9.396 1.00 68.06 179 MET A C 1
ATOM 1347 O O . MET A 1 179 ? 9.887 7.000 -8.299 1.00 68.06 179 MET A O 1
ATOM 1351 N N . HIS A 1 180 ? 11.096 6.019 -9.922 1.00 70.94 180 HIS A N 1
ATOM 1352 C CA . HIS A 1 180 ? 11.190 4.710 -9.264 1.00 70.94 180 HIS A CA 1
ATOM 1353 C C . HIS A 1 180 ? 11.885 4.798 -7.906 1.00 70.94 180 HIS A C 1
ATOM 1355 O O . HIS A 1 180 ? 11.359 4.313 -6.905 1.00 70.94 180 HIS A O 1
ATOM 1361 N N . THR A 1 181 ? 13.018 5.495 -7.837 1.00 79.19 181 THR A N 1
ATOM 1362 C CA . THR A 1 181 ? 13.762 5.655 -6.582 1.00 79.19 181 THR A CA 1
ATOM 1363 C C . THR A 1 181 ? 13.004 6.483 -5.549 1.00 79.19 181 THR A C 1
ATOM 1365 O O . THR A 1 181 ? 13.030 6.144 -4.364 1.00 79.19 181 THR A O 1
ATOM 1368 N N . THR A 1 182 ? 12.299 7.539 -5.961 1.00 74.25 182 THR A N 1
ATOM 1369 C CA . THR A 1 182 ? 11.513 8.355 -5.025 1.00 74.25 182 THR A CA 1
ATOM 1370 C C . THR A 1 182 ? 10.280 7.608 -4.534 1.00 74.25 182 THR A C 1
ATOM 1372 O O . THR A 1 182 ? 10.040 7.574 -3.328 1.00 74.25 182 THR A O 1
ATOM 1375 N N . LEU A 1 183 ? 9.551 6.932 -5.428 1.00 77.38 183 LEU A N 1
ATOM 1376 C CA . LEU A 1 183 ? 8.4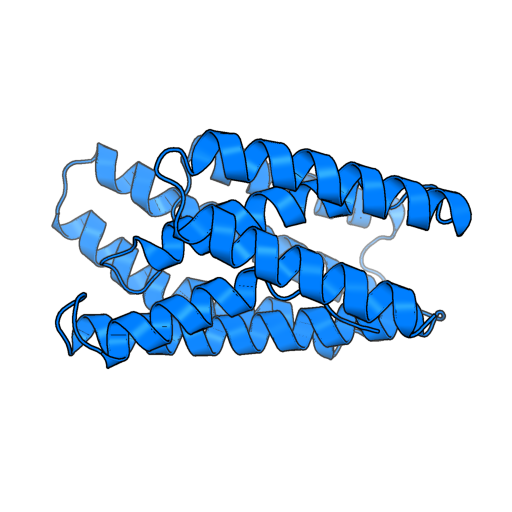40 6.060 -5.044 1.00 77.38 183 LEU A CA 1
ATOM 1377 C C . LEU A 1 183 ? 8.915 4.946 -4.103 1.00 77.38 183 LEU A C 1
ATOM 1379 O O . LEU A 1 183 ? 8.289 4.700 -3.075 1.00 77.38 183 LEU A O 1
ATOM 1383 N N . GLY A 1 184 ? 10.064 4.337 -4.399 1.00 80.56 184 GLY A N 1
ATOM 1384 C CA . GLY A 1 184 ? 10.669 3.303 -3.569 1.00 80.56 184 GLY A CA 1
ATOM 1385 C C . GLY A 1 184 ? 10.939 3.775 -2.141 1.00 80.56 184 GLY A C 1
ATOM 1386 O O . GLY A 1 184 ? 10.500 3.143 -1.178 1.00 80.56 184 GLY A O 1
ATOM 1387 N N . LYS A 1 185 ? 11.584 4.939 -1.993 1.00 82.31 185 LYS A N 1
ATOM 1388 C CA . LYS A 1 185 ? 11.822 5.570 -0.684 1.00 82.31 185 LYS A CA 1
ATOM 1389 C C . LYS A 1 185 ? 10.516 5.859 0.052 1.00 82.31 185 LYS A C 1
ATOM 1391 O O . LYS A 1 185 ? 10.417 5.546 1.236 1.00 82.31 185 LYS A O 1
ATOM 1396 N N . LEU A 1 186 ? 9.513 6.399 -0.642 1.00 80.06 186 LEU A N 1
ATOM 1397 C CA . LEU A 1 186 ? 8.213 6.706 -0.045 1.00 80.06 186 LEU A CA 1
ATOM 1398 C C . LEU A 1 186 ? 7.508 5.460 0.480 1.00 80.06 186 LEU A C 1
ATOM 1400 O O . LEU A 1 186 ? 7.009 5.493 1.599 1.00 80.06 186 LEU A O 1
ATOM 1404 N N . LEU A 1 187 ? 7.513 4.355 -0.267 1.00 83.69 187 LEU A N 1
ATOM 1405 C CA . LEU A 1 187 ? 6.910 3.095 0.172 1.00 83.69 187 LEU A CA 1
ATOM 1406 C C . LEU A 1 187 ? 7.634 2.492 1.386 1.00 83.69 187 LEU A C 1
ATOM 1408 O O . LEU A 1 187 ? 6.980 1.996 2.302 1.00 83.69 187 LEU A O 1
ATOM 1412 N N . VAL A 1 188 ? 8.968 2.592 1.448 1.00 85.62 188 VAL A N 1
ATOM 1413 C CA . VAL A 1 188 ? 9.742 2.177 2.633 1.00 85.62 188 VAL A CA 1
ATOM 1414 C C . VAL A 1 188 ? 9.428 3.067 3.841 1.00 85.62 188 VAL A C 1
ATOM 1416 O O . VAL A 1 188 ? 9.218 2.561 4.944 1.00 85.62 188 VAL A O 1
ATOM 1419 N N . THR A 1 189 ? 9.355 4.389 3.657 1.00 84.75 189 THR A N 1
ATOM 1420 C CA . THR A 1 189 ? 8.951 5.314 4.727 1.00 84.75 189 THR A CA 1
ATOM 1421 C C . THR A 1 189 ? 7.531 5.016 5.196 1.00 84.75 189 THR A C 1
ATOM 1423 O O . THR A 1 189 ? 7.285 4.930 6.397 1.00 84.75 189 THR A O 1
ATOM 1426 N N . LEU A 1 190 ? 6.609 4.798 4.263 1.00 85.81 190 LEU A N 1
ATOM 1427 C CA . LEU A 1 190 ? 5.221 4.469 4.544 1.00 85.81 190 LEU A CA 1
ATOM 1428 C C . LEU A 1 190 ? 5.104 3.173 5.355 1.00 85.81 190 LEU A C 1
ATOM 1430 O O . LEU A 1 190 ? 4.389 3.149 6.352 1.00 85.81 190 LEU A O 1
ATOM 1434 N N . ALA A 1 191 ? 5.861 2.135 4.991 1.00 89.19 191 ALA A N 1
ATOM 1435 C CA . ALA A 1 191 ? 5.939 0.892 5.750 1.00 89.19 191 ALA A CA 1
ATOM 1436 C C . ALA A 1 191 ? 6.383 1.126 7.201 1.00 89.19 191 ALA A C 1
ATOM 1438 O O . ALA A 1 191 ? 5.731 0.661 8.138 1.00 89.19 191 ALA A O 1
ATOM 1439 N N . ALA A 1 192 ? 7.465 1.886 7.399 1.00 89.31 192 ALA A N 1
ATOM 1440 C CA . ALA A 1 192 ? 7.972 2.199 8.732 1.00 89.31 192 ALA A CA 1
ATOM 1441 C C . ALA A 1 192 ? 6.935 2.972 9.560 1.00 89.31 192 ALA A C 1
ATOM 1443 O O . ALA A 1 192 ? 6.668 2.626 10.710 1.00 89.31 192 ALA A O 1
ATOM 1444 N N . VAL A 1 193 ? 6.307 3.988 8.968 1.00 88.00 193 VAL A N 1
ATOM 1445 C CA . VAL A 1 193 ? 5.303 4.809 9.648 1.00 88.00 193 VAL A CA 1
ATOM 1446 C C . VAL A 1 193 ? 4.043 4.001 9.970 1.00 88.00 193 VAL A C 1
ATOM 1448 O O . VAL A 1 193 ? 3.509 4.138 11.069 1.00 88.00 193 VAL A O 1
ATOM 1451 N N . GLN A 1 194 ? 3.590 3.122 9.076 1.00 90.12 194 GLN A N 1
ATOM 1452 C CA . GLN A 1 194 ? 2.447 2.243 9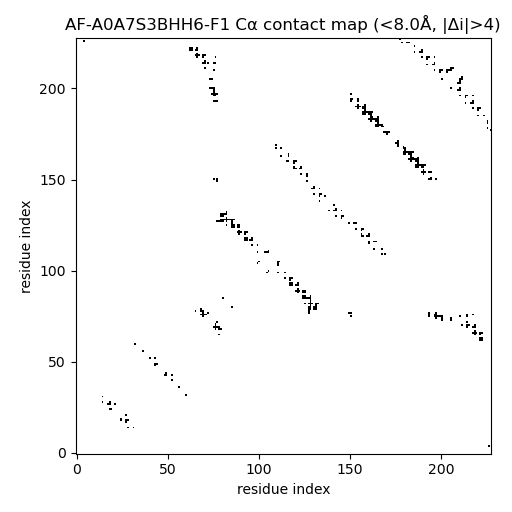.321 1.00 90.12 194 GLN A CA 1
ATOM 1453 C C . GLN A 1 194 ? 2.726 1.242 10.453 1.00 90.12 194 GLN A C 1
ATOM 1455 O O . GLN A 1 194 ? 1.871 1.041 11.321 1.00 90.12 194 GLN A O 1
ATOM 1460 N N . LEU A 1 195 ? 3.929 0.660 10.497 1.00 91.44 195 LEU A N 1
ATOM 1461 C CA . LEU A 1 195 ? 4.352 -0.219 11.589 1.00 91.44 195 LEU A CA 1
ATOM 1462 C C . LEU A 1 195 ? 4.397 0.538 12.925 1.00 91.44 195 LEU A C 1
ATOM 1464 O O . LEU A 1 195 ? 3.824 0.086 13.915 1.00 91.44 195 LEU A O 1
ATOM 1468 N N . LEU A 1 196 ? 5.018 1.722 12.949 1.00 90.56 196 LEU A N 1
ATOM 1469 C CA . LEU A 1 196 ? 5.077 2.572 14.142 1.00 90.56 196 LEU A CA 1
ATOM 1470 C C . LEU A 1 196 ? 3.681 3.013 14.600 1.00 90.56 196 LEU A C 1
ATOM 1472 O O . LEU A 1 196 ? 3.404 3.007 15.797 1.00 90.56 196 LEU A O 1
ATOM 1476 N N . SER A 1 197 ? 2.791 3.362 13.667 1.00 88.50 197 SER A N 1
ATOM 1477 C CA . SER A 1 197 ? 1.405 3.737 13.966 1.00 88.50 197 SER A CA 1
ATOM 1478 C C . SER A 1 197 ? 0.627 2.570 14.573 1.00 88.50 197 SER A C 1
ATOM 1480 O O . SER A 1 197 ? -0.086 2.775 15.556 1.00 88.50 197 SER A O 1
ATOM 1482 N N . SER A 1 198 ? 0.819 1.352 14.059 1.00 89.12 198 SER A N 1
ATOM 1483 C CA . SER A 1 198 ? 0.219 0.133 14.615 1.00 89.12 198 SER A CA 1
ATOM 1484 C C . SER A 1 198 ? 0.704 -0.119 16.047 1.00 89.12 198 SER A C 1
ATOM 1486 O O . SER A 1 198 ? -0.112 -0.234 16.960 1.00 89.12 198 SER A O 1
ATOM 1488 N N . LEU A 1 199 ? 2.022 -0.080 16.276 1.00 89.25 199 LEU A N 1
ATOM 1489 C CA . LEU A 1 199 ? 2.626 -0.263 17.603 1.00 89.25 199 LEU A CA 1
ATOM 1490 C C . LEU A 1 199 ? 2.204 0.818 18.610 1.00 89.25 199 LEU A C 1
ATOM 1492 O O . LEU A 1 199 ? 2.013 0.534 19.793 1.00 89.25 199 LEU A O 1
ATOM 1496 N N . ALA A 1 200 ? 2.058 2.067 18.166 1.00 88.62 200 ALA A N 1
ATOM 1497 C CA . ALA A 1 200 ? 1.605 3.155 19.026 1.00 88.62 200 ALA A CA 1
ATOM 1498 C C . ALA A 1 200 ? 0.146 2.965 19.461 1.00 88.62 200 ALA A C 1
ATOM 1500 O O . ALA A 1 200 ? -0.160 3.150 20.637 1.00 88.62 200 ALA A O 1
ATOM 1501 N N . HIS A 1 201 ? -0.732 2.538 18.549 1.00 87.19 201 HIS A N 1
ATOM 1502 C CA . HIS A 1 201 ? -2.141 2.267 18.855 1.00 87.19 201 HIS A CA 1
ATOM 1503 C C . HIS A 1 201 ? -2.345 1.023 19.738 1.00 87.19 201 HIS A C 1
ATOM 1505 O O . HIS A 1 201 ? -3.381 0.908 20.387 1.00 87.19 201 HIS A O 1
ATOM 1511 N N . GLU A 1 202 ? -1.375 0.106 19.809 1.00 85.88 202 GLU A N 1
ATOM 1512 C CA . GLU A 1 202 ? -1.388 -0.989 20.792 1.00 85.88 202 GLU A CA 1
ATOM 1513 C C . GLU A 1 202 ? -1.057 -0.514 22.213 1.00 85.88 202 GLU A C 1
ATOM 1515 O O . GLU A 1 202 ? -1.505 -1.110 23.192 1.00 85.88 202 GLU A O 1
ATOM 1520 N N . ARG A 1 203 ? -0.258 0.553 22.342 1.00 87.44 203 ARG A N 1
ATOM 1521 C CA . ARG A 1 203 ? 0.302 1.014 23.625 1.00 87.44 203 ARG A CA 1
ATOM 1522 C C . ARG A 1 203 ? -0.313 2.306 24.144 1.00 87.44 203 ARG A C 1
ATOM 1524 O O . ARG A 1 203 ? 0.010 2.734 25.249 1.00 87.44 203 ARG A O 1
ATOM 1531 N N . SER A 1 204 ? -1.128 2.988 23.352 1.00 87.56 204 SER A N 1
ATOM 1532 C CA . SER A 1 204 ? -1.668 4.302 23.690 1.00 87.56 204 SER A CA 1
ATOM 1533 C C . SER A 1 204 ? -3.098 4.466 23.180 1.00 87.56 204 SER A C 1
ATOM 1535 O O . SER A 1 204 ? -3.461 3.868 22.168 1.00 87.56 204 SER A O 1
ATOM 1537 N N . PRO A 1 205 ? -3.922 5.299 23.844 1.00 85.88 205 PRO A N 1
ATOM 1538 C CA . PRO A 1 205 ? -5.249 5.632 23.344 1.00 85.88 205 PRO A CA 1
ATOM 1539 C C . PRO A 1 205 ? -5.163 6.239 21.944 1.00 85.88 205 PRO A C 1
ATOM 1541 O O . PRO A 1 205 ? -4.282 7.060 21.683 1.00 85.88 205 PRO A O 1
ATOM 1544 N N . ALA A 1 206 ? -6.130 5.927 21.079 1.00 81.50 206 ALA A N 1
ATOM 1545 C CA . ALA A 1 206 ? -6.169 6.446 19.710 1.00 81.50 206 ALA A CA 1
ATOM 1546 C C . ALA A 1 206 ? -6.145 7.987 19.646 1.00 81.50 206 ALA A C 1
ATOM 1548 O O . ALA A 1 206 ? -5.627 8.555 18.691 1.00 81.50 206 ALA A O 1
ATOM 1549 N N . ASN A 1 207 ? -6.658 8.679 20.668 1.00 80.56 207 ASN A N 1
ATOM 1550 C CA . ASN A 1 207 ? -6.653 10.146 20.755 1.00 80.56 207 ASN A CA 1
ATOM 1551 C C . ASN A 1 207 ? -5.382 10.728 21.404 1.00 80.56 207 ASN A C 1
ATOM 1553 O O . ASN A 1 207 ? -5.269 11.942 21.558 1.00 80.56 207 ASN A O 1
ATOM 1557 N N . GLY A 1 208 ? -4.421 9.885 21.791 1.00 82.56 208 GLY A N 1
ATOM 1558 C CA . GLY A 1 208 ? -3.141 10.317 22.342 1.00 82.56 208 GLY A CA 1
ATOM 1559 C C . GLY A 1 208 ? -2.279 11.044 21.306 1.00 82.56 208 GLY A C 1
ATOM 1560 O O . GLY A 1 208 ? -2.331 10.745 20.111 1.00 82.56 208 GLY A O 1
ATOM 1561 N N . GLY A 1 209 ? -1.444 11.982 21.765 1.00 82.56 209 GLY A N 1
ATOM 1562 C CA . GLY A 1 209 ? -0.607 12.814 20.890 1.00 82.56 209 GLY A CA 1
ATOM 1563 C C . GLY A 1 209 ? 0.273 12.003 19.930 1.00 82.56 209 GLY A C 1
ATOM 1564 O O . GLY A 1 209 ? 0.300 12.296 18.739 1.00 82.56 209 GLY A O 1
ATOM 1565 N N . ALA A 1 210 ? 0.913 10.931 20.413 1.00 83.69 210 ALA A N 1
ATOM 1566 C CA . ALA A 1 210 ? 1.756 10.060 19.589 1.00 83.69 210 ALA A CA 1
ATOM 1567 C C . ALA A 1 210 ? 0.976 9.364 18.456 1.00 83.69 210 ALA A C 1
ATOM 1569 O O . ALA A 1 210 ? 1.427 9.358 17.312 1.00 83.69 210 ALA A O 1
ATOM 1570 N N . CYS A 1 211 ? -0.216 8.836 18.752 1.00 83.25 211 CYS A N 1
ATOM 1571 C CA . CYS A 1 211 ? -1.092 8.204 17.760 1.00 83.25 211 CYS A CA 1
ATOM 1572 C C . CYS A 1 211 ? -1.556 9.215 16.703 1.00 83.25 211 CYS A C 1
ATOM 1574 O O . CYS A 1 211 ? -1.514 8.947 15.505 1.00 83.25 211 CYS A O 1
ATOM 1576 N N . THR A 1 212 ? -1.930 10.423 17.129 1.00 80.19 212 THR A N 1
ATOM 1577 C CA . THR A 1 212 ? -2.321 11.508 16.222 1.00 80.19 212 THR A CA 1
ATOM 1578 C C . THR A 1 212 ? -1.176 11.950 15.313 1.00 80.19 212 THR A C 1
ATOM 1580 O O . THR A 1 212 ? -1.379 12.039 14.103 1.00 80.19 212 THR A O 1
ATOM 1583 N N . ILE A 1 213 ? 0.029 12.155 15.854 1.00 81.31 213 ILE A N 1
ATOM 1584 C CA . ILE A 1 213 ? 1.218 12.515 15.063 1.00 81.31 213 ILE A CA 1
ATOM 1585 C C . ILE A 1 213 ? 1.522 11.428 14.028 1.00 81.31 213 ILE A C 1
ATOM 1587 O O . ILE A 1 213 ? 1.720 11.739 12.856 1.00 81.31 213 ILE A O 1
ATOM 1591 N N . LEU A 1 214 ? 1.506 10.156 14.433 1.00 82.56 214 LEU A N 1
ATOM 1592 C CA . LEU A 1 214 ? 1.789 9.042 13.529 1.00 82.56 214 LEU A CA 1
ATOM 1593 C C . LEU A 1 214 ? 0.724 8.884 12.440 1.00 82.56 214 LEU A C 1
ATOM 1595 O O . LEU A 1 214 ? 1.088 8.624 11.300 1.00 82.56 214 LEU A O 1
ATOM 1599 N N . ARG A 1 215 ? -0.562 9.123 12.730 1.00 79.81 215 ARG A N 1
ATOM 1600 C CA . ARG A 1 215 ? -1.616 9.151 11.698 1.00 79.81 215 ARG A CA 1
ATOM 1601 C C . ARG A 1 215 ? -1.437 10.298 10.711 1.00 79.81 215 ARG A C 1
ATOM 1603 O O . ARG A 1 215 ? -1.624 10.091 9.516 1.00 79.81 215 ARG A O 1
ATOM 1610 N N . ILE A 1 216 ? -1.061 11.488 11.183 1.00 77.00 216 ILE A N 1
ATOM 1611 C CA . ILE A 1 216 ? -0.777 12.637 10.309 1.00 77.00 216 ILE A CA 1
ATOM 1612 C C . ILE A 1 216 ? 0.424 12.331 9.418 1.00 77.00 216 ILE A C 1
ATOM 1614 O O . ILE A 1 216 ? 0.357 12.558 8.211 1.00 77.00 216 ILE A O 1
ATOM 1618 N N . LEU A 1 217 ? 1.493 11.772 9.989 1.00 77.06 217 LEU A N 1
ATOM 1619 C CA . LEU A 1 217 ? 2.681 11.377 9.242 1.00 77.06 217 LEU A CA 1
ATOM 1620 C C . LEU A 1 217 ? 2.341 10.297 8.210 1.00 77.06 217 LEU A C 1
ATOM 1622 O O . LEU A 1 217 ? 2.691 10.437 7.045 1.00 77.06 217 LEU A O 1
ATOM 1626 N N . HIS A 1 218 ? 1.583 9.274 8.610 1.00 80.94 218 HIS A N 1
ATOM 1627 C CA . HIS A 1 218 ? 1.136 8.197 7.731 1.00 80.94 218 HIS A CA 1
ATOM 1628 C C . HIS A 1 218 ? 0.308 8.762 6.568 1.00 80.94 218 HIS A C 1
ATOM 1630 O O . HIS A 1 218 ? 0.613 8.512 5.404 1.00 80.94 218 HIS A O 1
ATOM 1636 N N . ALA A 1 219 ? -0.692 9.595 6.856 1.00 75.94 219 ALA A N 1
ATOM 1637 C CA . ALA A 1 219 ? -1.503 10.237 5.828 1.00 75.94 219 ALA A CA 1
ATOM 1638 C C . ALA A 1 219 ? -0.669 11.136 4.900 1.00 75.94 219 ALA A C 1
ATOM 1640 O O . ALA A 1 219 ? -0.900 11.153 3.693 1.00 75.94 219 ALA A O 1
ATOM 1641 N N . SER A 1 220 ? 0.330 11.833 5.442 1.00 70.56 220 SER A N 1
ATOM 1642 C CA . SER A 1 220 ? 1.257 12.658 4.660 1.00 70.56 220 SER A CA 1
ATOM 1643 C C . SER A 1 220 ? 2.123 11.817 3.723 1.00 70.56 220 SER A C 1
ATOM 1645 O O . SER A 1 220 ? 2.331 12.217 2.584 1.00 70.56 220 SER A O 1
ATOM 1647 N N . CYS A 1 221 ? 2.576 10.635 4.157 1.00 71.56 221 CYS A N 1
ATOM 1648 C CA . CYS A 1 221 ? 3.331 9.706 3.312 1.00 71.56 221 CYS A CA 1
ATOM 1649 C C . CYS A 1 221 ? 2.515 9.198 2.120 1.00 71.56 221 CYS A C 1
ATOM 1651 O O . CYS A 1 221 ? 3.088 8.968 1.062 1.00 71.56 221 CYS A O 1
ATOM 1653 N N . TRP A 1 222 ? 1.192 9.066 2.265 1.00 66.88 222 TRP A N 1
ATOM 1654 C CA . TRP A 1 222 ? 0.323 8.790 1.124 1.00 66.88 222 TRP A CA 1
ATOM 1655 C C . TRP A 1 222 ? 0.278 9.989 0.173 1.00 66.88 222 TRP A C 1
ATOM 1657 O O . TRP A 1 222 ? 0.476 9.819 -1.021 1.00 66.88 222 TRP A O 1
ATOM 1667 N N . VAL A 1 223 ? 0.050 11.200 0.688 1.00 60.38 223 VAL A N 1
ATOM 1668 C CA . VAL A 1 223 ? -0.183 12.412 -0.125 1.00 60.38 223 VAL A CA 1
ATOM 1669 C C . VAL A 1 223 ? 1.098 13.001 -0.732 1.00 60.38 223 VAL A C 1
ATOM 1671 O O . VAL A 1 223 ? 1.016 13.835 -1.633 1.00 60.38 223 VAL A O 1
ATOM 1674 N N . HIS A 1 224 ? 2.280 12.590 -0.270 1.00 50.72 224 HIS A N 1
ATOM 1675 C CA . HIS A 1 224 ? 3.539 13.132 -0.762 1.00 50.72 224 HIS A CA 1
ATOM 1676 C C . HIS A 1 224 ? 3.749 12.794 -2.243 1.00 50.72 224 HIS A C 1
ATOM 1678 O O . HIS A 1 224 ? 4.009 11.652 -2.621 1.00 50.72 224 HIS A O 1
ATOM 1684 N N . VAL A 1 225 ? 3.656 13.825 -3.080 1.00 46.12 225 VAL A N 1
ATOM 1685 C CA . VAL A 1 225 ? 4.020 13.762 -4.492 1.00 46.12 225 VAL A CA 1
ATOM 1686 C C . VAL A 1 225 ? 5.530 13.999 -4.587 1.00 46.12 225 VAL A C 1
ATOM 1688 O O . VAL A 1 225 ? 5.987 15.032 -4.096 1.00 46.12 225 VAL A O 1
ATOM 1691 N N . PRO A 1 226 ? 6.303 13.087 -5.207 1.00 39.84 226 PRO A N 1
ATOM 1692 C CA . PRO A 1 226 ? 7.705 13.323 -5.528 1.00 39.84 226 PRO A CA 1
ATOM 1693 C C . PRO A 1 226 ? 7.882 14.678 -6.220 1.00 39.84 226 PRO A C 1
ATOM 1695 O O . PRO A 1 226 ? 7.320 14.900 -7.293 1.00 39.84 226 PRO A O 1
ATOM 1698 N N . THR A 1 227 ? 8.657 15.583 -5.627 1.00 36.75 227 THR A N 1
ATOM 1699 C CA . THR A 1 227 ? 9.169 16.750 -6.352 1.00 36.75 227 THR A CA 1
ATOM 1700 C C . THR A 1 227 ? 10.467 16.342 -7.053 1.00 36.75 227 THR A C 1
ATOM 1702 O O . THR A 1 227 ? 11.325 15.772 -6.374 1.00 36.75 227 THR A O 1
ATOM 1705 N N . PRO A 1 228 ? 10.602 16.576 -8.371 1.00 40.22 228 PRO A N 1
ATOM 1706 C CA . PRO A 1 228 ? 11.833 16.305 -9.109 1.00 40.22 228 PRO A CA 1
ATOM 1707 C C . PRO A 1 228 ? 13.010 17.159 -8.620 1.00 40.22 228 PRO A C 1
ATOM 1709 O O . PRO A 1 228 ? 12.763 18.293 -8.145 1.00 40.22 228 PRO A O 1
#

pLDDT: mean 70.03, std 18.91, range [28.25, 94.19]

Mean predicted aligned error: 11.08 Å

Organism: NCBI:txid156174

Secondary structure (DSSP, 8-state):
-HHHHHHHHHHHHHHHHHHHH-SSHHHHHHHHHHHHHHHHHHHHHHTT--SSSHHHHHHHHHHHHHHHHHHT-SSTT-----HHHHHHHHHHHHHHHHHHHHHT-SSSHHHHHHHHHHHHHHHHHHHHHHHHHHHHTT-HHHHHHHHHHHHHHHHHHHHHHHHHHHH----SSHHHHHHHHHHHHHHHHHHHHHHHHHHHHHHS-TTSHHHHHHHHHHHHHHH-PPP-